Protein AF-0000000083596792 (afdb_homodimer)

Sequence (310 aa):
MKILLKRMSEREFTKYFENKVERYAEVLSQNVHEEVDEQPKSKAYRLLHNLLPKGVETPDHHLFHILNDDQMIGYVWIKVEKEKKSAFLYEIYLFERFRGMGFGTKVMTTVEEWIHQQGIAYFKLHVFGSNTGARKLYEELGFEIAGINMMKKINMKILLKRMSEREFTKYFENKVERYAEVLSQNVHEEVDEQPKSKAYRLLHNLLPKGVETPDHHLFHILNDDQMIGYVWIKVEKEKKSAFLYEIYLFERFRGMGFGTKVMTTVEEWIHQQGIAYFKLHVFGSNTGARKLYEELGFEIAGINMMKKIN

Structure (mmCIF, N/CA/C/O backbone):
data_AF-0000000083596792-model_v1
#
loop_
_entity.id
_entity.type
_entity.pdbx_description
1 polymer 'GNAT family N-acetyltransferase'
#
loop_
_atom_site.group_PDB
_atom_site.id
_atom_site.type_symbol
_atom_site.label_atom_id
_atom_site.label_alt_id
_atom_site.label_comp_id
_atom_site.label_asym_id
_atom_site.label_entity_id
_atom_site.label_seq_id
_atom_site.pdbx_PDB_ins_code
_atom_site.Cartn_x
_atom_site.Cartn_y
_atom_site.Cartn_z
_atom_site.occupancy
_atom_site.B_iso_or_equiv
_atom_site.auth_seq_id
_atom_site.auth_comp_id
_atom_site.auth_asym_id
_atom_site.auth_atom_id
_atom_site.pdbx_PDB_model_num
ATOM 1 N N . MET A 1 1 ? -5.781 24.375 25.844 1 63.56 1 MET A N 1
ATOM 2 C CA . MET A 1 1 ? -4.824 24.016 24.812 1 63.56 1 MET A CA 1
ATOM 3 C C . MET A 1 1 ? -5.539 23.672 23.5 1 63.56 1 MET A C 1
ATOM 5 O O . MET A 1 1 ? -6.352 22.734 23.469 1 63.56 1 MET A O 1
ATOM 9 N N . LYS A 1 2 ? -5.539 24.719 22.562 1 86.81 2 LYS A N 1
ATOM 10 C CA . LYS A 1 2 ? -6.438 24.516 21.438 1 86.81 2 LYS A CA 1
ATOM 11 C C . LYS A 1 2 ? -5.66 24.266 20.156 1 86.81 2 LYS A C 1
ATOM 13 O O . LYS A 1 2 ? -4.785 25.062 19.781 1 86.81 2 LYS A O 1
ATOM 18 N N . ILE A 1 3 ? -5.711 23.172 19.547 1 95.25 3 ILE A N 1
ATOM 19 C CA . ILE A 1 3 ? -5.086 22.844 18.281 1 95.25 3 ILE A CA 1
ATOM 20 C C . ILE A 1 3 ? -5.922 23.391 17.125 1 95.25 3 ILE A C 1
ATOM 22 O O . ILE A 1 3 ? -7.145 23.219 17.109 1 95.25 3 ILE A O 1
ATOM 26 N N . LEU A 1 4 ? -5.336 24.125 16.312 1 96.44 4 LEU A N 1
ATOM 27 C CA . LEU A 1 4 ? -5.98 24.656 15.109 1 96.44 4 LEU A CA 1
ATOM 28 C C . LEU A 1 4 ? -5.215 24.25 13.859 1 96.44 4 LEU A C 1
ATOM 30 O O . LEU A 1 4 ? -3.982 24.234 13.852 1 96.44 4 LEU A O 1
ATOM 34 N N . LEU A 1 5 ? -5.902 23.938 12.789 1 97.56 5 LEU A N 1
ATOM 35 C CA . LEU A 1 5 ? -5.32 23.672 11.477 1 97.56 5 LEU A CA 1
ATOM 36 C C . LEU A 1 5 ? -5.449 24.891 10.57 1 97.56 5 LEU A C 1
ATOM 38 O O . LEU A 1 5 ? -6.562 25.328 10.258 1 97.56 5 LEU A O 1
ATOM 42 N N . LYS A 1 6 ? -4.371 25.422 10.188 1 97.69 6 LYS A N 1
ATOM 43 C CA . LYS A 1 6 ? -4.371 26.578 9.305 1 97.69 6 LYS A CA 1
ATOM 44 C C . LYS A 1 6 ? -3.846 26.219 7.922 1 97.69 6 LYS A C 1
ATOM 46 O O . LYS A 1 6 ? -2.707 25.766 7.781 1 97.69 6 LYS A O 1
ATOM 51 N N . ARG A 1 7 ? -4.516 26.5 6.895 1 97.81 7 ARG A N 1
ATOM 52 C CA . ARG A 1 7 ? -4.086 26.203 5.531 1 97.81 7 ARG A CA 1
ATOM 53 C C . ARG A 1 7 ? -2.816 26.969 5.176 1 97.81 7 ARG A C 1
ATOM 55 O O . ARG A 1 7 ? -2.668 28.141 5.539 1 97.81 7 ARG A O 1
ATOM 62 N N . MET A 1 8 ? -2.014 26.312 4.465 1 98.12 8 MET A N 1
ATOM 63 C CA . MET A 1 8 ? -0.77 26.953 4.043 1 98.12 8 MET A CA 1
ATOM 64 C C . MET A 1 8 ? -1.017 27.922 2.896 1 98.12 8 MET A C 1
ATOM 66 O O . MET A 1 8 ? -1.808 27.641 1.995 1 98.12 8 MET A O 1
ATOM 70 N N . SER A 1 9 ? -0.332 29.031 2.957 1 97.5 9 SER A N 1
ATOM 71 C CA . SER A 1 9 ? -0.224 29.875 1.773 1 97.5 9 SER A CA 1
ATOM 72 C C . SER A 1 9 ? 0.771 29.297 0.771 1 97.5 9 SER A C 1
ATOM 74 O O . SER A 1 9 ? 1.484 28.344 1.078 1 97.5 9 SER A O 1
ATOM 76 N N . GLU A 1 10 ? 0.806 29.844 -0.439 1 97.56 10 GLU A N 1
ATOM 77 C CA . GLU A 1 10 ? 1.758 29.391 -1.453 1 97.56 10 GLU A CA 1
ATOM 78 C C . GLU A 1 10 ? 3.195 29.562 -0.968 1 97.56 10 GLU A C 1
ATOM 80 O O . GLU A 1 10 ? 4.031 28.672 -1.185 1 97.56 10 GLU A O 1
ATOM 85 N N . ARG A 1 11 ? 3.432 30.656 -0.373 1 97.56 11 ARG A N 1
ATOM 86 C CA . ARG A 1 11 ? 4.77 30.922 0.142 1 97.56 11 ARG A CA 1
ATOM 87 C C . ARG A 1 11 ? 5.133 29.922 1.248 1 97.56 11 ARG A C 1
ATOM 89 O O . ARG A 1 11 ? 6.246 29.406 1.275 1 97.56 11 ARG A O 1
ATOM 96 N N . GLU A 1 12 ? 4.242 29.734 2.154 1 97.81 12 GLU A N 1
ATOM 97 C CA . GLU A 1 12 ? 4.461 28.781 3.24 1 97.81 12 GLU A CA 1
ATOM 98 C C . GLU A 1 12 ? 4.648 27.359 2.701 1 97.81 12 GLU A C 1
ATOM 100 O O . GLU A 1 12 ? 5.48 26.609 3.207 1 97.81 12 GLU A O 1
ATOM 105 N N . PHE A 1 13 ? 3.922 27.078 1.641 1 98.5 13 PHE A N 1
ATOM 106 C CA . PHE A 1 13 ? 4 25.75 1.02 1 98.5 13 PHE A CA 1
ATOM 107 C C . PHE A 1 13 ? 5.383 25.531 0.413 1 98.5 13 PHE A C 1
ATOM 109 O O . PHE A 1 13 ? 5.941 24.438 0.529 1 98.5 13 PHE A O 1
ATOM 116 N N . THR A 1 14 ? 5.859 26.484 -0.25 1 97.75 14 THR A N 1
ATOM 117 C CA . THR A 1 14 ? 7.16 26.344 -0.891 1 97.75 14 THR A CA 1
ATOM 118 C C . THR A 1 14 ? 8.219 25.938 0.127 1 97.75 14 THR A C 1
ATOM 120 O O . THR A 1 14 ? 9.008 25.031 -0.125 1 97.75 14 THR A O 1
ATOM 123 N N . LYS A 1 15 ? 8.195 26.594 1.271 1 97.44 15 LYS A N 1
ATOM 124 C CA . LYS A 1 15 ? 9.133 26.25 2.34 1 97.44 15 LYS A CA 1
ATOM 125 C C . LYS A 1 15 ? 8.867 24.859 2.879 1 97.44 15 LYS A C 1
ATOM 127 O O . LYS A 1 15 ? 9.805 24.078 3.086 1 97.44 15 LYS A O 1
ATOM 132 N N . TYR A 1 16 ? 7.668 24.578 3.094 1 98.25 16 TYR A N 1
ATOM 133 C CA . TYR A 1 16 ? 7.266 23.266 3.559 1 98.25 16 TYR A CA 1
ATOM 134 C C . TYR A 1 16 ? 7.723 22.188 2.588 1 98.25 16 TYR A C 1
ATOM 136 O O . TYR A 1 16 ? 8.289 21.172 3 1 98.25 16 TYR A O 1
ATOM 144 N N . PHE A 1 17 ? 7.484 22.359 1.293 1 98.5 17 PHE A N 1
ATOM 145 C CA . PHE A 1 17 ? 7.746 21.359 0.262 1 98.5 17 PHE A CA 1
ATOM 146 C C . PHE A 1 17 ? 9.234 21.031 0.193 1 98.5 17 PHE A C 1
ATOM 148 O O . PHE A 1 17 ? 9.609 19.859 0.098 1 98.5 17 PHE A O 1
ATOM 155 N N . GLU A 1 18 ? 10.016 22.031 0.298 1 97.25 18 GLU A N 1
ATOM 156 C CA . GLU A 1 18 ? 11.461 21.812 0.28 1 97.25 18 GLU A CA 1
ATOM 157 C C . GLU A 1 18 ? 11.906 20.953 1.462 1 97.25 18 GLU A C 1
ATOM 159 O O . GLU A 1 18 ? 12.711 20.047 1.302 1 97.25 18 GLU A O 1
ATOM 164 N N . ASN A 1 19 ? 11.398 21.297 2.602 1 97.62 19 ASN A N 1
ATOM 165 C CA . ASN A 1 19 ? 11.703 20.516 3.797 1 97.62 19 ASN A CA 1
ATOM 166 C C . ASN A 1 19 ? 11.172 19.094 3.688 1 97.62 19 ASN A C 1
ATOM 168 O O . ASN A 1 19 ? 11.836 18.141 4.109 1 97.62 19 ASN A O 1
ATOM 172 N N . LYS A 1 20 ? 10 18.953 3.131 1 98.31 20 LYS A N 1
ATOM 173 C CA . LYS A 1 20 ? 9.352 17.656 2.955 1 98.31 20 LYS A CA 1
ATOM 174 C C . LYS A 1 20 ? 10.164 16.75 2.041 1 98.31 20 LYS A C 1
ATOM 176 O O . LYS A 1 20 ? 10.312 15.555 2.307 1 98.31 20 LYS A O 1
ATOM 181 N N . VAL A 1 21 ? 10.648 17.328 0.972 1 98.25 21 VAL A N 1
ATOM 182 C CA . VAL A 1 21 ? 11.477 16.578 0.034 1 98.25 21 VAL A CA 1
ATOM 183 C C . VAL A 1 21 ? 12.672 15.984 0.767 1 98.25 21 VAL A C 1
ATOM 185 O O . VAL A 1 21 ? 12.992 14.805 0.592 1 98.25 21 VAL A O 1
ATOM 188 N N . GLU A 1 22 ? 13.312 16.766 1.597 1 97.69 22 GLU A N 1
ATOM 189 C CA . GLU A 1 22 ? 14.477 16.312 2.348 1 97.69 22 GLU A CA 1
ATOM 190 C C . GLU A 1 22 ? 14.094 15.195 3.32 1 97.69 22 GLU A C 1
ATOM 192 O O . GLU A 1 22 ? 14.773 14.172 3.396 1 97.69 22 GLU A O 1
ATOM 197 N N . ARG A 1 23 ? 13.086 15.406 4.055 1 96.5 23 ARG A N 1
ATOM 198 C CA . ARG A 1 23 ? 12.648 14.406 5.023 1 96.5 23 ARG A CA 1
ATOM 199 C C . ARG A 1 23 ? 12.227 13.117 4.328 1 96.5 23 ARG A C 1
ATOM 201 O O . ARG A 1 23 ? 12.547 12.023 4.793 1 96.5 23 ARG A O 1
ATOM 208 N N . TYR A 1 24 ? 11.539 13.266 3.178 1 96.81 24 TYR A N 1
ATOM 209 C CA . TYR A 1 24 ? 11.07 12.086 2.453 1 96.81 24 TYR A CA 1
ATOM 210 C C . TYR A 1 24 ? 12.234 11.344 1.816 1 96.81 24 TYR A C 1
ATOM 212 O O . TYR A 1 24 ? 12.227 10.109 1.745 1 96.81 24 TYR A O 1
ATOM 220 N N . ALA A 1 25 ? 13.172 12.039 1.365 1 96.81 25 ALA A N 1
ATOM 221 C CA . ALA A 1 25 ? 14.375 11.406 0.831 1 96.81 25 ALA A CA 1
ATOM 222 C C . ALA A 1 25 ? 15.023 10.5 1.869 1 96.81 25 ALA A C 1
ATOM 224 O O . ALA A 1 25 ? 15.477 9.398 1.544 1 96.81 25 ALA A O 1
ATOM 225 N N . GLU A 1 26 ? 15.086 10.977 3.086 1 94.69 26 GLU A N 1
ATOM 226 C CA . GLU A 1 26 ? 15.633 10.164 4.172 1 94.69 26 GLU A CA 1
ATOM 227 C C . GLU A 1 26 ? 14.812 8.898 4.387 1 94.69 26 GLU A C 1
ATOM 229 O O . GLU A 1 26 ? 15.367 7.812 4.559 1 94.69 26 GLU A O 1
ATOM 234 N N . VAL A 1 27 ? 13.555 9.039 4.352 1 93.12 27 VAL A N 1
ATOM 235 C CA . VAL A 1 27 ? 12.648 7.91 4.527 1 93.12 27 VAL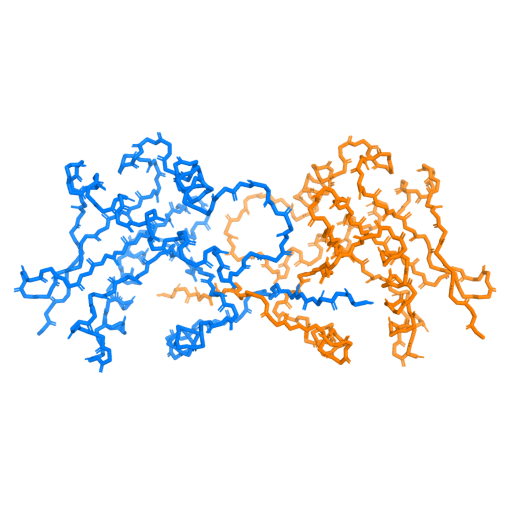 A CA 1
ATOM 236 C C . VAL A 1 27 ? 12.852 6.902 3.398 1 93.12 27 VAL A C 1
ATOM 238 O O . VAL A 1 27 ? 12.945 5.695 3.645 1 93.12 27 VAL A O 1
ATOM 241 N N . LEU A 1 28 ? 12.891 7.41 2.172 1 92.31 28 LEU A N 1
ATOM 242 C CA . LEU A 1 28 ? 13.094 6.555 1.01 1 92.31 28 LEU A CA 1
ATOM 243 C C . LEU A 1 28 ? 14.398 5.781 1.126 1 92.31 28 LEU A C 1
ATOM 245 O O . LEU A 1 28 ? 14.453 4.59 0.811 1 92.31 28 LEU A O 1
ATOM 249 N N . SER A 1 29 ? 15.406 6.43 1.567 1 92.19 29 SER A N 1
ATOM 250 C CA . SER A 1 29 ? 16.719 5.805 1.696 1 92.19 29 SER A CA 1
ATOM 251 C C . SER A 1 29 ? 16.672 4.625 2.662 1 92.19 29 SER A C 1
ATOM 253 O O . SER A 1 29 ? 17.422 3.654 2.5 1 92.19 29 SER A O 1
ATOM 255 N N . GLN A 1 30 ? 15.758 4.711 3.559 1 90.56 30 GLN A N 1
ATOM 256 C CA . GLN A 1 30 ? 15.695 3.695 4.605 1 90.56 30 GLN A CA 1
ATOM 257 C C . GLN A 1 30 ? 14.688 2.604 4.246 1 90.56 30 GLN A C 1
ATOM 259 O O . GLN A 1 30 ? 14.734 1.505 4.805 1 90.56 30 GLN A O 1
ATOM 264 N N . ASN A 1 31 ? 13.82 2.867 3.266 1 89.31 31 ASN A N 1
ATOM 265 C CA . ASN A 1 31 ? 12.672 1.979 3.137 1 89.31 31 ASN A CA 1
ATOM 266 C C . ASN A 1 31 ? 12.5 1.487 1.702 1 89.31 31 ASN A C 1
ATOM 268 O O . ASN A 1 31 ? 11.594 0.699 1.416 1 89.31 31 ASN A O 1
ATOM 272 N N . VAL A 1 32 ? 13.281 1.978 0.851 1 83.69 32 VAL A N 1
ATOM 273 C CA . VAL A 1 32 ? 13.211 1.496 -0.525 1 83.69 32 VAL A CA 1
ATOM 274 C C . VAL A 1 32 ? 14.008 0.202 -0.662 1 83.69 32 VAL A C 1
ATOM 276 O O . VAL A 1 32 ? 15.203 0.164 -0.345 1 83.69 32 VAL A O 1
ATOM 279 N N . HIS A 1 33 ? 13.352 -0.856 -1.017 1 86.44 33 HIS A N 1
ATOM 280 C CA . HIS A 1 33 ? 13.977 -2.166 -1.165 1 86.44 33 HIS A CA 1
ATOM 281 C C . HIS A 1 33 ? 14.047 -2.578 -2.631 1 86.44 33 HIS A C 1
ATOM 283 O O . HIS A 1 33 ? 13.539 -3.635 -3.01 1 86.44 33 HIS A O 1
ATOM 289 N N . GLU A 1 34 ? 14.602 -1.826 -3.438 1 88.25 34 GLU A N 1
ATOM 290 C CA . GLU A 1 34 ? 14.891 -2.033 -4.852 1 88.25 34 GLU A CA 1
ATOM 291 C C . GLU A 1 34 ? 16.219 -1.384 -5.246 1 88.25 34 GLU A C 1
ATOM 293 O O . GLU A 1 34 ? 16.719 -0.501 -4.543 1 88.25 34 GLU A O 1
ATOM 298 N N . GLU A 1 35 ? 16.812 -1.902 -6.184 1 85.69 35 GLU A N 1
ATOM 299 C CA . GLU A 1 35 ? 17.969 -1.229 -6.746 1 85.69 35 GLU A CA 1
ATOM 300 C C . GLU A 1 35 ? 17.562 -0.149 -7.742 1 85.69 35 GLU A C 1
ATOM 302 O O . GLU A 1 35 ? 16.906 -0.439 -8.742 1 85.69 35 GLU A O 1
ATOM 307 N N . VAL A 1 36 ? 17.812 1.028 -7.34 1 79.69 36 VAL A N 1
ATOM 308 C CA . VAL A 1 36 ? 17.469 2.135 -8.227 1 79.69 36 VAL A CA 1
ATOM 309 C C . VAL A 1 36 ? 18.688 3.023 -8.445 1 79.69 36 VAL A C 1
ATOM 311 O O . VAL A 1 36 ? 19.516 3.188 -7.547 1 79.69 36 VAL A O 1
ATOM 314 N N . ASP A 1 37 ? 18.781 3.473 -9.648 1 84.94 37 ASP A N 1
ATOM 315 C CA . ASP A 1 37 ? 19.891 4.352 -10.016 1 84.94 37 ASP A CA 1
ATOM 316 C C . ASP A 1 37 ? 19.578 5.805 -9.672 1 84.94 37 ASP A C 1
ATOM 318 O O . ASP A 1 37 ? 20.453 6.672 -9.75 1 84.94 37 ASP A O 1
ATOM 322 N N . GLU A 1 38 ? 18.562 6.082 -9.164 1 89.56 38 GLU A N 1
ATOM 323 C CA . GLU A 1 38 ? 18.125 7.445 -8.859 1 89.56 38 GLU A CA 1
ATOM 324 C C . GLU A 1 38 ? 18.484 7.832 -7.426 1 89.56 38 GLU A C 1
ATOM 326 O O . GLU A 1 38 ? 18.25 7.062 -6.496 1 89.56 38 GLU A O 1
ATOM 331 N N . GLN A 1 39 ? 18.969 9.07 -7.305 1 93.06 39 GLN A N 1
ATOM 332 C CA . GLN A 1 39 ? 19.266 9.57 -5.965 1 93.06 39 GLN A CA 1
ATOM 333 C C . GLN A 1 39 ? 17.984 9.742 -5.148 1 93.06 39 GLN A C 1
ATOM 335 O O . GLN A 1 39 ? 16.953 10.18 -5.676 1 93.06 39 GLN A O 1
ATOM 340 N N . PRO A 1 40 ? 18.078 9.531 -3.912 1 93.31 40 PRO A N 1
ATOM 341 C CA . PRO A 1 40 ? 16.891 9.602 -3.062 1 93.31 40 PRO A CA 1
ATOM 342 C C . PRO A 1 40 ? 16.203 10.969 -3.117 1 93.31 40 PRO A C 1
ATOM 344 O O . PRO A 1 40 ? 14.977 11.047 -3.16 1 93.31 40 PRO A O 1
ATOM 347 N N . LYS A 1 41 ? 17 12.008 -3.078 1 96.19 41 LYS A N 1
ATOM 348 C CA . LYS A 1 41 ? 16.406 13.344 -3.094 1 96.19 41 LYS A CA 1
ATOM 349 C C . LYS A 1 41 ? 15.664 13.602 -4.398 1 96.19 41 LYS A C 1
ATOM 351 O O . LYS A 1 41 ? 14.578 14.188 -4.391 1 96.19 41 LYS A O 1
ATOM 356 N N . SER A 1 42 ? 16.219 13.227 -5.52 1 96.69 42 SER A N 1
ATOM 357 C CA . SER A 1 42 ? 15.562 13.367 -6.816 1 96.69 42 SER A CA 1
ATOM 358 C C . SER A 1 42 ? 14.273 12.555 -6.879 1 96.69 42 SER A C 1
ATOM 360 O O . SER A 1 42 ? 13.258 13.039 -7.371 1 96.69 42 SER A O 1
ATOM 362 N N . LYS A 1 43 ? 14.352 11.383 -6.402 1 95.31 43 LYS A N 1
ATOM 363 C CA . LYS A 1 43 ? 13.172 10.523 -6.352 1 95.31 43 LYS A CA 1
ATOM 364 C C . LYS A 1 43 ? 12.078 11.141 -5.484 1 95.31 43 LYS A C 1
ATOM 366 O O . LYS A 1 43 ? 10.914 11.18 -5.883 1 95.31 43 LYS A O 1
ATOM 371 N N . ALA A 1 44 ? 12.461 11.586 -4.328 1 97 44 ALA A N 1
ATOM 372 C CA . 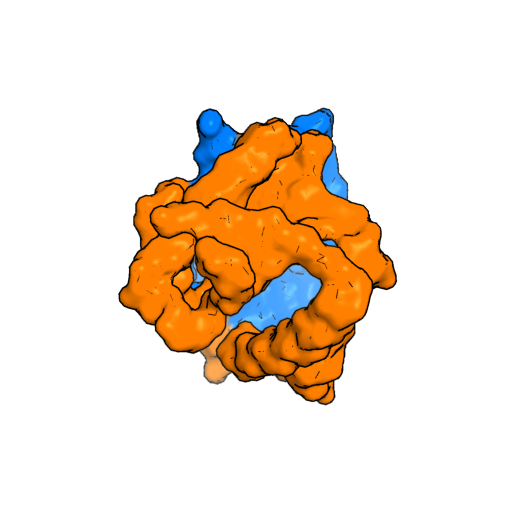ALA A 1 44 ? 11.516 12.227 -3.414 1 97 44 ALA A CA 1
ATOM 373 C C . ALA A 1 44 ? 10.82 13.406 -4.082 1 97 44 ALA A C 1
ATOM 375 O O . ALA A 1 44 ? 9.594 13.523 -4.031 1 97 44 ALA A O 1
ATOM 376 N N . TYR A 1 45 ? 11.594 14.242 -4.707 1 97.69 45 TYR A N 1
ATOM 377 C CA . TYR A 1 45 ? 11.055 15.414 -5.387 1 97.69 45 TYR A CA 1
ATOM 378 C C . TYR A 1 45 ? 10.039 15.008 -6.445 1 97.69 45 TYR A C 1
ATOM 380 O O . TYR A 1 45 ? 8.93 15.539 -6.492 1 97.69 45 TYR A O 1
ATOM 388 N N . ARG A 1 46 ? 10.477 14.062 -7.25 1 97.06 46 ARG A N 1
ATOM 389 C CA . ARG A 1 46 ? 9.617 13.609 -8.344 1 97.06 46 ARG A CA 1
ATOM 390 C C . ARG A 1 46 ? 8.305 13.047 -7.805 1 97.06 46 ARG A C 1
ATOM 392 O O . ARG A 1 46 ? 7.227 13.391 -8.297 1 97.06 46 ARG A O 1
ATOM 399 N N . LEU A 1 47 ? 8.383 12.188 -6.859 1 96.94 47 LEU A N 1
ATOM 400 C CA . LEU A 1 47 ? 7.199 11.547 -6.293 1 96.94 47 LEU A CA 1
ATOM 401 C C . LEU A 1 47 ? 6.266 12.578 -5.672 1 96.94 47 LEU A C 1
ATOM 403 O O . LEU A 1 47 ? 5.059 12.562 -5.91 1 96.94 47 LEU A O 1
ATOM 407 N N . LEU A 1 48 ? 6.844 13.492 -4.883 1 98.31 48 LEU A N 1
ATOM 408 C CA . LEU A 1 48 ? 6.043 14.508 -4.207 1 98.31 48 LEU A CA 1
ATOM 409 C C . LEU A 1 48 ? 5.422 15.469 -5.215 1 98.31 48 LEU A C 1
ATOM 411 O O . LEU A 1 48 ? 4.262 15.859 -5.07 1 98.31 48 LEU A O 1
ATOM 415 N N . HIS A 1 49 ? 6.18 15.836 -6.16 1 97.75 49 HIS A N 1
ATOM 416 C CA . HIS A 1 49 ? 5.672 16.719 -7.199 1 97.75 49 HIS A CA 1
ATOM 417 C C . HIS A 1 49 ? 4.531 16.078 -7.973 1 97.75 49 HIS A C 1
ATOM 419 O O . HIS A 1 49 ? 3.576 16.75 -8.367 1 97.75 49 HIS A O 1
ATOM 425 N N . ASN A 1 50 ? 4.625 14.766 -8.234 1 98.06 50 ASN A N 1
ATOM 426 C CA . ASN A 1 50 ? 3.561 14.039 -8.922 1 98.06 50 ASN A CA 1
ATOM 427 C C . ASN A 1 50 ? 2.283 14 -8.086 1 98.06 50 ASN A C 1
ATOM 429 O O . ASN A 1 50 ? 1.179 14.031 -8.625 1 98.06 50 ASN A O 1
ATOM 433 N N . LEU A 1 51 ? 2.447 13.922 -6.812 1 98.19 51 LEU A N 1
ATOM 434 C CA . LEU A 1 51 ? 1.302 13.914 -5.91 1 98.19 51 LEU A CA 1
ATOM 435 C C . LEU A 1 51 ? 0.656 15.297 -5.84 1 98.19 51 LEU A C 1
ATOM 437 O O . LEU A 1 51 ? -0.556 15.406 -5.645 1 98.19 51 LEU A O 1
ATOM 441 N N . LEU A 1 52 ? 1.496 16.312 -5.992 1 98.62 52 LEU A N 1
ATOM 442 C CA . LEU A 1 52 ? 1.04 17.688 -5.863 1 98.62 52 LEU A CA 1
ATOM 443 C C . LEU A 1 52 ? 1.361 18.484 -7.125 1 98.62 52 LEU A C 1
ATOM 445 O O . LEU A 1 52 ? 2.059 19.5 -7.062 1 98.62 52 LEU A O 1
ATOM 449 N N . PRO A 1 53 ? 0.753 18.141 -8.234 1 97.94 53 PRO A N 1
ATOM 450 C CA . PRO A 1 53 ? 1.119 18.75 -9.516 1 97.94 53 PRO A CA 1
ATOM 451 C C . PRO A 1 53 ? 0.78 20.234 -9.578 1 97.94 53 PRO A C 1
ATOM 453 O O . PRO A 1 53 ? 1.357 20.969 -10.383 1 97.94 53 PRO A O 1
ATOM 456 N N . LYS A 1 54 ? -0.148 20.734 -8.797 1 98 54 LYS A N 1
ATOM 457 C CA . LYS A 1 54 ? -0.492 22.156 -8.758 1 98 54 LYS A CA 1
ATOM 458 C C . LYS A 1 54 ? -0.111 22.766 -7.418 1 98 54 LYS A C 1
ATOM 460 O O . LYS A 1 54 ? -0.768 23.703 -6.953 1 98 54 LYS A O 1
ATOM 465 N N . GLY A 1 55 ? 0.889 22.062 -6.754 1 97.56 55 GLY A N 1
ATOM 466 C CA . GLY A 1 55 ? 1.331 22.578 -5.469 1 97.56 55 GLY A CA 1
ATOM 467 C C . GLY A 1 55 ? 0.231 22.609 -4.426 1 97.56 55 GLY A C 1
ATOM 468 O O . GLY A 1 55 ? -0.521 21.641 -4.285 1 97.56 55 GLY A O 1
ATOM 469 N N . VAL A 1 56 ? 0.165 23.656 -3.672 1 97.69 56 VAL A N 1
ATOM 470 C CA . VAL A 1 56 ? -0.77 23.797 -2.561 1 97.69 56 VAL A CA 1
ATOM 471 C C . VAL A 1 56 ? -2.201 23.844 -3.09 1 97.69 56 VAL A C 1
ATOM 473 O O . VAL A 1 56 ? -3.154 23.609 -2.344 1 97.69 56 VAL A O 1
ATOM 476 N N . GLU A 1 57 ? -2.402 24.078 -4.383 1 97.31 57 GLU A N 1
ATOM 477 C CA . GLU A 1 57 ? -3.725 24.188 -4.996 1 97.31 57 GLU A CA 1
ATOM 478 C C . GLU A 1 57 ? -4.164 22.859 -5.598 1 97.31 57 GLU A C 1
ATOM 480 O O . GLU A 1 57 ? -5.195 22.781 -6.27 1 97.31 57 GLU A O 1
ATOM 485 N N . THR A 1 58 ? -3.316 21.844 -5.457 1 98.38 58 THR A N 1
ATOM 486 C CA . THR A 1 58 ? -3.703 20.531 -5.988 1 98.38 58 THR A CA 1
ATOM 487 C C . THR A 1 58 ? -5.059 20.109 -5.434 1 98.38 58 THR A C 1
ATOM 489 O O . THR A 1 58 ? -5.246 20.047 -4.219 1 98.38 58 THR A O 1
ATOM 492 N N . PRO A 1 59 ? -5.969 19.828 -6.27 1 97.69 59 PRO A N 1
ATOM 493 C CA . PRO A 1 59 ? -7.305 19.453 -5.801 1 97.69 59 PRO A CA 1
ATOM 494 C C . PRO A 1 59 ? -7.285 18.297 -4.797 1 97.69 59 PRO A C 1
ATOM 496 O O . PRO A 1 59 ? -6.461 17.391 -4.914 1 97.69 59 PRO A O 1
ATOM 499 N N . ASP A 1 60 ? -8.086 18.344 -3.715 1 98.06 60 ASP A N 1
ATOM 500 C CA . ASP A 1 60 ? -8.367 17.312 -2.723 1 98.06 60 ASP A CA 1
ATOM 501 C C . ASP A 1 60 ? -7.246 17.234 -1.684 1 98.06 60 ASP A C 1
ATOM 503 O O . ASP A 1 60 ? -7.391 16.562 -0.66 1 98.06 60 ASP A O 1
ATOM 507 N N . HIS A 1 61 ? -6.152 17.875 -2.016 1 98.75 61 HIS A N 1
ATOM 508 C CA . HIS A 1 61 ? -5.051 17.875 -1.06 1 98.75 61 HIS A CA 1
ATOM 509 C C . HIS A 1 61 ? -5.09 19.109 -0.177 1 98.75 61 HIS A C 1
ATOM 511 O O . HIS A 1 61 ? -5.324 20.219 -0.667 1 98.75 61 HIS A O 1
ATOM 517 N N . HIS A 1 62 ? -4.941 18.922 1.092 1 98.56 62 HIS A N 1
ATOM 518 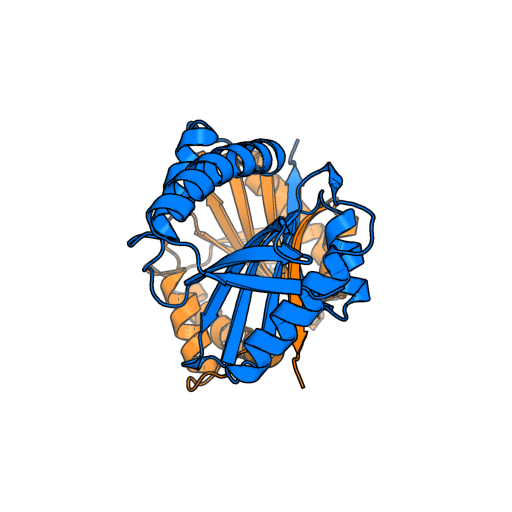C CA . HIS A 1 62 ? -4.98 19.984 2.092 1 98.56 62 HIS A CA 1
ATOM 519 C C . HIS A 1 62 ? -3.729 19.969 2.965 1 98.56 62 HIS A C 1
ATOM 521 O O . HIS A 1 62 ? -3.441 18.969 3.621 1 98.56 62 HIS A O 1
ATOM 527 N N . LEU A 1 63 ? -3.025 21 2.932 1 98.81 63 LEU A N 1
ATOM 528 C CA . LEU A 1 63 ? -1.796 21.141 3.703 1 98.81 63 LEU A CA 1
ATOM 529 C C . LEU A 1 63 ? -1.948 22.234 4.758 1 98.81 63 LEU A C 1
ATOM 531 O O . LEU A 1 63 ? -2.295 23.375 4.438 1 98.81 63 LEU A O 1
ATOM 535 N N . PHE A 1 64 ? -1.67 21.859 6 1 98.69 64 PHE A N 1
ATOM 536 C CA . PHE A 1 64 ? -1.952 22.734 7.125 1 98.69 64 PHE A CA 1
ATOM 537 C C . PHE A 1 64 ? -0.706 22.938 7.977 1 98.69 64 PHE A C 1
ATOM 539 O O . PHE A 1 64 ? 0.094 22.016 8.148 1 98.69 64 PHE A O 1
ATOM 546 N N . HIS A 1 65 ? -0.608 24.156 8.508 1 98.5 65 HIS A N 1
ATOM 547 C CA . HIS A 1 65 ? 0.145 24.344 9.742 1 9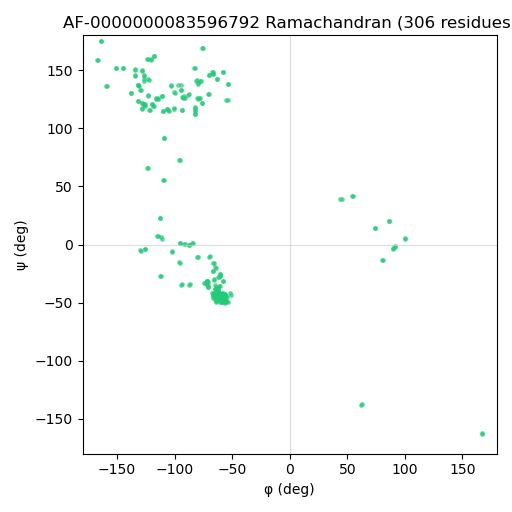8.5 65 HIS A CA 1
ATOM 548 C C . HIS A 1 65 ? -0.671 23.938 10.961 1 98.5 65 HIS A C 1
ATOM 550 O O . HIS A 1 65 ? -1.876 24.188 11.023 1 98.5 65 HIS A O 1
ATOM 556 N N . ILE A 1 66 ? -0.006 23.281 11.836 1 98.31 66 ILE A N 1
ATOM 557 C CA . ILE A 1 66 ? -0.615 23.016 13.133 1 98.31 66 ILE A CA 1
ATOM 558 C C . ILE A 1 66 ? -0.264 24.125 14.117 1 98.31 66 ILE A C 1
ATOM 560 O O . ILE A 1 66 ? 0.914 24.406 14.359 1 98.31 66 ILE A O 1
ATOM 564 N N . LEU A 1 67 ? -1.282 24.703 14.703 1 97.94 67 LEU A N 1
ATOM 565 C CA . LEU A 1 67 ? -1.057 25.766 15.672 1 97.94 67 LEU A CA 1
ATOM 566 C C . LEU A 1 67 ? -1.541 25.344 17.062 1 97.94 67 LEU A C 1
ATOM 568 O O . LEU A 1 67 ? -2.645 24.812 17.203 1 97.94 67 LEU A O 1
ATOM 572 N N . ASN A 1 68 ? -0.69 25.438 17.969 1 96.25 68 ASN A N 1
ATOM 573 C CA . ASN A 1 68 ? -1.059 25.391 19.375 1 96.25 68 ASN A CA 1
ATOM 574 C C . ASN A 1 68 ? -0.991 26.781 20.016 1 96.25 68 ASN A C 1
ATOM 576 O O . ASN A 1 68 ? 0.098 27.312 20.25 1 96.25 68 ASN A O 1
ATOM 580 N N . ASP A 1 69 ? -2.094 27.297 20.453 1 91.44 69 ASP A N 1
ATOM 581 C CA . ASP A 1 69 ? -2.15 28.656 20.984 1 91.44 69 ASP A CA 1
ATOM 582 C C . ASP A 1 69 ? -1.365 29.625 20.109 1 91.44 69 ASP A C 1
ATOM 584 O O . ASP A 1 69 ? -0.507 30.359 20.609 1 91.44 69 ASP A O 1
ATOM 588 N N . ASP A 1 70 ? -1.357 29.578 18.797 1 89.25 70 ASP A N 1
ATOM 589 C CA . ASP A 1 70 ? -0.822 30.469 17.781 1 89.25 70 ASP A CA 1
ATOM 590 C C . ASP A 1 70 ? 0.625 30.109 17.438 1 89.25 70 ASP A C 1
ATOM 592 O O . ASP A 1 70 ? 1.258 30.766 16.609 1 89.25 70 ASP A O 1
ATOM 596 N N . GLN A 1 71 ? 1.085 29.172 18.156 1 95.88 71 GLN A N 1
ATOM 597 C CA . GLN A 1 71 ? 2.424 28.688 17.844 1 95.88 71 GLN A CA 1
ATOM 598 C C . GLN A 1 71 ? 2.365 27.516 16.875 1 95.88 71 GLN A C 1
ATOM 600 O O . GLN A 1 71 ? 1.62 26.547 17.094 1 95.88 71 GLN A O 1
ATOM 605 N N . MET A 1 72 ? 3.152 27.719 15.812 1 97.25 72 MET A N 1
ATOM 606 C CA . MET A 1 72 ? 3.234 26.625 14.867 1 97.25 72 MET A CA 1
ATOM 607 C C . MET A 1 72 ? 4.023 25.453 15.453 1 97.25 72 MET A C 1
ATOM 609 O O . MET A 1 72 ? 5.148 25.641 15.93 1 97.25 72 MET A O 1
ATOM 613 N N . ILE A 1 73 ? 3.465 24.25 15.391 1 97.94 73 ILE A N 1
ATOM 614 C CA . ILE A 1 73 ? 4.152 23.156 16.062 1 97.94 73 ILE A CA 1
ATOM 615 C C . ILE A 1 73 ? 4.375 22.016 15.07 1 97.94 73 ILE A C 1
ATOM 617 O O . ILE A 1 73 ? 4.984 20.984 15.414 1 97.94 73 ILE A O 1
ATOM 621 N N . GLY A 1 74 ? 3.863 22.156 13.812 1 98.12 74 GLY A N 1
ATOM 622 C CA . GLY A 1 74 ? 4.07 21.094 12.852 1 98.12 74 GLY A CA 1
ATOM 623 C C . GLY A 1 74 ? 3.197 21.219 11.617 1 98.12 74 GLY A C 1
ATOM 624 O O . GLY A 1 74 ? 2.768 22.312 11.266 1 98.12 74 GLY A O 1
ATOM 625 N N . TYR A 1 75 ? 3.047 20.156 10.891 1 98.5 75 TYR A N 1
ATOM 626 C CA . TYR A 1 75 ? 2.348 20.141 9.609 1 98.5 75 TYR A CA 1
ATOM 627 C C . TYR A 1 75 ? 1.399 18.953 9.516 1 98.5 75 TYR A C 1
ATOM 629 O O . TYR A 1 75 ? 1.626 17.922 10.156 1 98.5 75 TYR A O 1
ATOM 637 N N . VAL A 1 76 ? 0.361 19.094 8.789 1 98.44 76 VAL A N 1
ATOM 638 C CA . VAL A 1 76 ? -0.501 18 8.375 1 98.44 76 VAL A CA 1
ATOM 639 C C . VAL A 1 76 ? -0.737 18.062 6.871 1 98.44 76 VAL A C 1
ATOM 641 O O . VAL A 1 76 ? -0.961 19.141 6.316 1 98.44 76 VAL A O 1
ATOM 644 N N . TRP A 1 77 ? -0.613 16.984 6.188 1 98.75 77 TRP A N 1
ATOM 645 C CA . TRP A 1 77 ? -0.981 16.828 4.785 1 98.75 77 TRP A CA 1
ATOM 646 C C . TRP A 1 77 ? -2.004 15.703 4.609 1 98.75 77 TRP A C 1
ATOM 648 O O . TRP A 1 77 ? -1.716 14.539 4.906 1 98.75 77 TRP A O 1
ATOM 658 N N . ILE A 1 78 ? -3.227 16.078 4.145 1 98.75 78 ILE A N 1
ATOM 659 C CA . ILE A 1 78 ? -4.312 15.109 4.023 1 98.75 78 ILE A CA 1
ATOM 660 C C . ILE A 1 78 ? -4.961 15.234 2.645 1 98.75 78 ILE A C 1
ATOM 662 O O . ILE A 1 78 ? -5.133 16.344 2.129 1 98.75 78 ILE A O 1
ATOM 666 N N . LYS A 1 79 ? -5.25 14.141 2.031 1 98.75 79 LYS A N 1
ATOM 667 C CA . LYS A 1 79 ? -6.062 14.102 0.819 1 98.75 79 LYS A CA 1
ATOM 668 C C . LYS A 1 79 ? -7.5 13.703 1.137 1 98.75 79 LYS A C 1
ATOM 670 O O . LYS A 1 79 ? -7.738 12.719 1.844 1 98.75 79 LYS A O 1
ATOM 675 N N . VAL A 1 80 ? -8.453 14.43 0.644 1 98.19 80 VAL A N 1
ATOM 676 C CA . VAL A 1 80 ? -9.867 14.148 0.884 1 98.19 80 VAL A CA 1
ATOM 677 C C . VAL A 1 80 ? -10.57 13.867 -0.441 1 98.19 80 VAL A C 1
ATOM 679 O O . VAL A 1 80 ? -10.586 14.711 -1.338 1 98.19 80 VAL A O 1
ATOM 682 N N . GLU A 1 81 ? -11.086 12.742 -0.555 1 96.81 81 GLU A N 1
ATOM 683 C CA . GLU A 1 81 ? -11.898 12.359 -1.704 1 96.81 81 GLU A CA 1
ATOM 684 C C . GLU A 1 81 ? -13.375 12.227 -1.318 1 96.81 81 GLU A C 1
ATOM 686 O O . GLU A 1 81 ? -13.836 11.133 -0.991 1 96.81 81 GLU A O 1
ATOM 691 N N . LYS A 1 82 ? -14.062 13.227 -1.451 1 95.31 82 LYS A N 1
ATOM 692 C CA . LYS A 1 82 ? -15.438 13.312 -0.959 1 95.31 82 LYS A CA 1
ATOM 693 C C . LYS A 1 82 ? -16.328 12.297 -1.654 1 95.31 82 LYS A C 1
ATOM 695 O O . LYS A 1 82 ? -17.188 11.672 -1.017 1 95.31 82 LYS A O 1
ATOM 700 N N . GLU A 1 83 ? -16.156 12.133 -2.957 1 93.38 83 GLU A N 1
ATOM 701 C CA . GLU A 1 83 ? -16.984 11.219 -3.723 1 93.38 83 GLU A CA 1
ATOM 702 C C . GLU A 1 83 ? -16.844 9.781 -3.213 1 93.38 83 GLU A C 1
ATOM 704 O O . GLU A 1 83 ? -17.781 8.992 -3.312 1 93.38 83 GLU A O 1
ATOM 709 N N . LYS A 1 84 ? -15.75 9.508 -2.623 1 94.31 84 LYS A N 1
ATOM 710 C CA . LYS A 1 84 ? -15.477 8.172 -2.104 1 94.31 84 LYS A CA 1
ATOM 711 C C . LYS A 1 84 ? -15.672 8.117 -0.591 1 94.31 84 LYS A C 1
ATOM 713 O O . LYS A 1 84 ? -15.453 7.078 0.034 1 94.31 84 LYS A O 1
ATOM 718 N N . LYS A 1 85 ? -15.93 9.32 0.006 1 96.5 85 LYS A N 1
ATOM 719 C CA . LYS A 1 85 ? -16.062 9.492 1.45 1 96.5 85 LYS A CA 1
ATOM 720 C C . LYS A 1 85 ? -14.844 8.953 2.182 1 96.5 85 LYS A C 1
ATOM 722 O O . LYS A 1 85 ? -14.969 8.234 3.178 1 96.5 85 LYS A O 1
ATOM 727 N N . SER A 1 86 ? -13.758 9.219 1.66 1 97.31 86 SER A N 1
ATOM 728 C CA . SER A 1 86 ? -12.5 8.711 2.205 1 97.31 86 SER A CA 1
ATOM 729 C C . SER A 1 86 ? -11.445 9.805 2.27 1 97.31 86 SER A C 1
ATOM 731 O O . SER A 1 86 ? -11.414 10.703 1.421 1 97.31 86 SER A O 1
ATOM 733 N N . ALA A 1 87 ? -10.656 9.727 3.262 1 98.38 87 ALA A N 1
ATOM 734 C CA . ALA A 1 87 ? -9.492 10.602 3.402 1 98.38 87 ALA A CA 1
ATOM 735 C C . ALA A 1 87 ? -8.227 9.797 3.662 1 98.38 87 ALA A C 1
ATOM 737 O O . ALA A 1 87 ? -8.281 8.703 4.234 1 98.38 87 ALA A O 1
ATOM 738 N N . PHE A 1 88 ? -7.168 10.312 3.225 1 98.69 88 PHE A N 1
ATOM 739 C CA . PHE A 1 88 ? -5.867 9.672 3.404 1 98.69 88 PHE A CA 1
ATOM 740 C C . PHE A 1 88 ? -4.867 10.648 4.008 1 98.69 88 PHE A C 1
ATOM 742 O O . PHE A 1 88 ? -4.629 11.727 3.455 1 98.69 88 PHE A O 1
ATOM 749 N N . LEU A 1 89 ? -4.316 10.281 5.156 1 98.62 89 LEU A N 1
ATOM 750 C CA . LEU A 1 89 ? -3.287 11.086 5.812 1 98.62 89 LEU A CA 1
ATOM 751 C C . LEU A 1 89 ? -1.913 10.797 5.211 1 98.62 89 LEU A C 1
ATOM 753 O O . LEU A 1 89 ? -1.378 9.703 5.367 1 98.62 89 LEU A O 1
ATOM 757 N N . TYR A 1 90 ? -1.329 11.758 4.59 1 98.25 90 TYR A N 1
ATOM 758 C CA . TYR A 1 90 ? 0.007 11.602 4.023 1 98.25 90 TYR A CA 1
ATOM 759 C C . TYR A 1 90 ? 1.077 11.914 5.062 1 98.25 90 TYR A C 1
ATOM 761 O O . TYR A 1 90 ? 2.164 11.328 5.035 1 98.25 90 TYR A O 1
ATOM 769 N N . GLU A 1 91 ? 0.711 12.906 5.934 1 97.31 91 GLU A N 1
ATOM 770 C CA . GLU A 1 91 ? 1.744 13.273 6.895 1 97.31 91 GLU A CA 1
ATOM 771 C C . GLU A 1 91 ? 1.143 13.977 8.109 1 97.31 91 GLU A C 1
ATOM 773 O O . GLU A 1 91 ? 0.262 14.828 7.969 1 97.31 91 GLU A O 1
ATOM 778 N N . ILE A 1 92 ? 1.566 13.633 9.211 1 96.56 92 ILE A N 1
ATOM 779 C CA . ILE A 1 92 ? 1.583 14.445 10.422 1 96.56 92 ILE A CA 1
ATOM 780 C C . ILE A 1 92 ? 3.021 14.625 10.898 1 96.56 92 ILE A C 1
ATOM 782 O O . ILE A 1 92 ? 3.76 13.656 11.055 1 96.56 92 ILE A O 1
ATOM 786 N N . TYR A 1 93 ? 3.441 15.773 10.984 1 96.88 93 TYR A N 1
ATOM 787 C CA . TYR A 1 93 ? 4.805 16.094 11.398 1 96.88 93 TYR A CA 1
ATOM 788 C C . TYR A 1 93 ? 4.805 17.109 12.523 1 96.88 93 TYR A C 1
ATOM 790 O O . TYR A 1 93 ? 4.348 18.25 12.352 1 96.88 93 TYR A O 1
ATOM 798 N N . LEU A 1 94 ? 5.293 16.734 13.648 1 96.75 94 LEU A N 1
ATOM 799 C CA . LEU A 1 94 ? 5.52 17.625 14.773 1 96.75 94 LEU A CA 1
ATOM 800 C C . LEU A 1 94 ? 7 17.969 14.906 1 96.75 94 LEU A C 1
ATOM 802 O O . LEU A 1 94 ? 7.859 17.109 14.766 1 96.75 94 LEU A O 1
ATOM 806 N N . PHE A 1 95 ? 7.207 19.25 15.141 1 97.31 95 PHE A N 1
ATOM 807 C CA . PHE A 1 95 ? 8.594 19.625 15.414 1 97.31 95 PHE A CA 1
ATOM 808 C C . PHE A 1 95 ? 9.133 18.844 16.609 1 97.31 95 PHE A C 1
ATOM 810 O O . PHE A 1 95 ? 8.391 18.5 17.531 1 97.31 95 PHE A O 1
ATOM 817 N N . GLU A 1 96 ? 10.414 18.578 16.562 1 96 96 GLU A N 1
ATOM 818 C CA . GLU A 1 96 ? 11.07 17.703 17.531 1 96 96 GLU A CA 1
ATOM 819 C C . GLU A 1 96 ? 10.75 18.109 18.953 1 96 96 GLU A C 1
ATOM 821 O O . GLU A 1 96 ? 10.438 17.266 19.797 1 96 96 GLU A O 1
ATOM 826 N N . ARG A 1 97 ? 10.766 19.375 19.266 1 95.81 97 ARG A N 1
ATOM 827 C CA . ARG A 1 97 ? 10.609 19.859 20.625 1 95.81 97 ARG A CA 1
ATOM 828 C C . ARG A 1 97 ? 9.188 19.641 21.141 1 95.81 97 ARG A C 1
ATOM 830 O O . ARG A 1 97 ? 8.922 19.766 22.328 1 95.81 97 ARG A O 1
ATOM 837 N N . PHE A 1 98 ? 8.289 19.25 20.234 1 95.69 98 PHE A N 1
ATOM 838 C CA . PHE A 1 98 ? 6.898 19.094 20.641 1 95.69 98 PHE A CA 1
ATOM 839 C C . PHE A 1 98 ? 6.5 17.625 20.609 1 95.69 98 PHE A C 1
ATOM 841 O O . PHE A 1 98 ? 5.328 17.281 20.797 1 95.69 98 PHE A O 1
ATOM 848 N N . ARG A 1 99 ? 7.395 16.75 20.375 1 92.69 99 ARG A N 1
ATOM 849 C CA . ARG A 1 99 ? 7.121 15.312 20.312 1 92.69 99 ARG A CA 1
ATOM 850 C C . ARG A 1 99 ? 7.121 14.711 21.719 1 92.69 99 ARG A C 1
ATOM 852 O O . ARG A 1 99 ? 7.754 15.242 22.625 1 92.69 99 ARG A O 1
ATOM 859 N N . GLY A 1 100 ? 6.324 13.633 21.797 1 90.5 100 GLY A N 1
ATOM 860 C CA . GLY A 1 100 ? 6.277 12.922 23.078 1 90.5 100 GLY A CA 1
ATOM 861 C C . GLY A 1 100 ? 5.5 13.664 24.141 1 90.5 100 GLY A C 1
ATOM 862 O O . GLY A 1 100 ? 5.652 13.391 25.328 1 90.5 100 GLY A O 1
ATOM 863 N N . MET A 1 101 ? 4.75 14.648 23.781 1 93.06 101 MET A N 1
ATOM 864 C CA . MET A 1 101 ? 4.031 15.492 24.719 1 93.06 101 MET A CA 1
ATOM 865 C C . MET A 1 101 ? 2.521 15.328 24.562 1 93.06 101 MET A C 1
ATOM 867 O O . MET A 1 101 ? 1.745 16.109 25.109 1 93.06 101 MET A O 1
ATOM 871 N N . GLY A 1 102 ? 2.088 14.367 23.734 1 92.56 102 GLY A N 1
ATOM 872 C CA . GLY A 1 102 ? 0.67 14.094 23.562 1 92.56 102 GLY A CA 1
ATOM 873 C C . GLY A 1 102 ? 0.038 14.875 22.438 1 92.56 102 GLY A C 1
ATOM 874 O O . GLY A 1 102 ? -1.144 14.695 22.125 1 92.56 102 GLY A O 1
ATOM 875 N N . PHE A 1 103 ? 0.782 15.734 21.766 1 94.56 103 PHE A N 1
ATOM 876 C CA . PHE A 1 103 ? 0.251 16.578 20.703 1 94.56 103 PHE A CA 1
ATOM 877 C C . PHE A 1 103 ? -0.207 15.727 19.516 1 94.56 103 PHE A C 1
ATOM 879 O O . PHE A 1 103 ? -1.144 16.094 18.797 1 94.56 103 PHE A O 1
ATOM 886 N N . GLY A 1 104 ? 0.395 14.633 19.297 1 94.62 104 GLY A N 1
ATOM 887 C CA . GLY A 1 104 ? -0.01 13.758 18.203 1 94.62 104 GLY A CA 1
ATOM 888 C C . GLY A 1 104 ? -1.468 13.352 18.281 1 94.62 104 GLY A C 1
ATOM 889 O O . GLY A 1 104 ? -2.201 13.461 17.297 1 94.62 104 GLY A O 1
ATOM 890 N N . THR A 1 105 ? -1.794 12.898 19.438 1 95.44 105 THR A N 1
ATOM 891 C CA . THR A 1 105 ? -3.17 12.477 19.672 1 95.44 105 THR A CA 1
ATOM 892 C C . THR A 1 105 ? -4.133 13.641 19.5 1 95.44 105 THR A C 1
ATOM 894 O O . THR A 1 105 ? -5.172 13.508 18.844 1 95.44 105 THR A O 1
ATOM 897 N N . LYS A 1 106 ? -3.773 14.758 20.047 1 95.94 106 LYS A N 1
ATOM 898 C CA . LYS A 1 106 ? -4.625 15.938 19.969 1 95.94 106 LYS A CA 1
ATOM 899 C C . LYS A 1 106 ? -4.801 16.391 18.516 1 95.94 106 LYS A C 1
ATOM 901 O O . LYS A 1 106 ? -5.91 16.734 18.109 1 95.94 106 LYS A O 1
ATOM 906 N N . VAL A 1 107 ? -3.75 16.406 17.766 1 96.88 107 VAL A N 1
ATOM 907 C CA . VAL A 1 107 ? -3.791 16.828 16.375 1 96.88 107 VAL A CA 1
ATOM 908 C C . VAL A 1 107 ? -4.66 15.859 15.57 1 96.88 107 VAL A C 1
ATOM 910 O O . VAL A 1 107 ? -5.516 16.281 14.789 1 96.88 107 VAL A O 1
ATOM 913 N N . MET A 1 108 ? -4.496 14.578 15.797 1 96.75 108 MET A N 1
ATOM 914 C CA . MET A 1 108 ? -5.254 13.57 15.055 1 96.75 108 MET A CA 1
ATOM 915 C C . MET A 1 108 ? -6.742 13.672 15.359 1 96.75 108 MET A C 1
ATOM 917 O O . MET A 1 108 ? -7.578 13.477 14.477 1 96.75 108 MET A O 1
ATOM 921 N N . THR A 1 109 ? -7.055 13.945 16.578 1 95.81 109 THR A N 1
ATOM 922 C CA . THR A 1 109 ? -8.453 14.156 16.938 1 95.81 109 THR A CA 1
ATOM 923 C C . THR A 1 109 ? -9.031 15.344 16.188 1 95.81 109 THR A C 1
ATOM 925 O O . THR A 1 109 ? -10.148 15.273 15.664 1 95.81 109 THR A O 1
ATOM 928 N N . THR A 1 110 ? -8.273 16.406 16.125 1 96.94 110 THR A N 1
ATOM 929 C CA . THR A 1 110 ? -8.695 17.609 15.406 1 96.94 110 THR A CA 1
ATOM 930 C C . THR A 1 110 ? -8.859 17.312 13.914 1 96.94 110 THR A C 1
ATOM 932 O O . THR A 1 110 ? -9.836 17.75 13.297 1 96.94 110 THR A O 1
ATOM 935 N N . VAL A 1 111 ? -7.922 16.594 13.328 1 97.81 111 VAL A N 1
ATOM 936 C CA . VAL A 1 111 ? -7.977 16.203 11.922 1 97.81 111 VAL A CA 1
ATOM 937 C C . VAL A 1 111 ? -9.227 15.359 11.672 1 97.81 111 VAL A C 1
ATOM 939 O O . VAL A 1 111 ? -9.945 15.578 10.688 1 97.81 111 VAL A O 1
ATOM 942 N N . GLU A 1 112 ? -9.484 14.414 12.539 1 97.38 112 GLU A N 1
ATOM 943 C CA . GLU A 1 112 ? -10.648 13.555 12.398 1 97.38 112 GLU A CA 1
ATOM 944 C C . GLU A 1 112 ? -11.945 14.359 12.43 1 97.38 112 GLU A C 1
ATOM 946 O O . GLU A 1 112 ? -12.859 14.109 11.648 1 97.38 112 GLU A O 1
ATOM 951 N N . GLU A 1 113 ? -12.039 15.258 13.367 1 96.56 113 GLU A N 1
ATOM 952 C CA . GLU A 1 113 ? -13.203 16.141 13.422 1 96.56 113 GLU A CA 1
ATOM 953 C C . GLU A 1 113 ? -13.359 16.922 12.125 1 96.56 113 GLU A C 1
ATOM 955 O O . GLU A 1 113 ? -14.477 17.047 11.609 1 96.56 113 GLU A O 1
ATOM 960 N N . TRP A 1 114 ? -12.258 17.438 11.648 1 97.25 114 TRP A N 1
ATOM 961 C CA . TRP A 1 114 ? -12.266 18.219 10.406 1 97.25 114 TRP A CA 1
ATOM 962 C C . TRP A 1 114 ? -12.766 17.375 9.242 1 97.25 114 TRP A C 1
ATOM 964 O O . TRP A 1 114 ? -13.609 17.828 8.461 1 97.25 114 TRP A O 1
ATOM 974 N N . ILE A 1 115 ? -12.297 16.156 9.102 1 97.19 115 ILE A N 1
ATOM 975 C CA . ILE A 1 115 ? -12.695 15.328 7.961 1 97.19 115 ILE A CA 1
ATOM 976 C C . ILE A 1 115 ? -14.133 14.844 8.156 1 97.19 115 ILE A C 1
ATOM 978 O O . ILE A 1 115 ? -14.867 14.656 7.18 1 97.19 115 ILE A O 1
ATOM 982 N N . HIS A 1 116 ? -14.492 14.617 9.383 1 96.94 116 HIS A N 1
ATOM 983 C CA . HIS A 1 116 ? -15.875 14.266 9.672 1 96.94 116 HIS A CA 1
ATOM 984 C C . HIS A 1 116 ? -16.844 15.328 9.156 1 96.94 116 HIS A C 1
ATOM 986 O O . HIS A 1 116 ? -17.875 15.008 8.57 1 96.94 116 HIS A O 1
ATOM 992 N N . GLN A 1 117 ? -16.469 16.5 9.391 1 96.56 117 GLN A N 1
ATOM 993 C CA . GLN A 1 117 ? -17.281 17.641 8.953 1 96.56 117 GLN A CA 1
ATOM 994 C C . GLN A 1 117 ? -17.375 17.688 7.434 1 96.56 117 GLN A C 1
ATOM 996 O O . GLN A 1 117 ? -18.297 18.297 6.887 1 96.56 117 GLN A O 1
ATOM 1001 N N . GLN A 1 118 ? -16.5 17.062 6.734 1 95.56 118 GLN A N 1
ATOM 1002 C CA . GLN A 1 118 ? -16.5 17.016 5.277 1 95.56 118 GLN A CA 1
ATOM 1003 C C . GLN A 1 118 ? -17.281 15.82 4.754 1 95.56 118 GLN A C 1
ATOM 1005 O O . GLN A 1 118 ? -17.312 15.57 3.547 1 95.56 118 GLN A O 1
ATOM 1010 N N . GLY A 1 119 ? -17.812 15.055 5.645 1 95.56 119 GLY A N 1
ATOM 1011 C CA . GLY A 1 119 ? -18.625 13.914 5.246 1 95.56 119 GLY A CA 1
ATOM 1012 C C . GLY A 1 119 ? -17.812 12.664 4.98 1 95.56 119 GLY A C 1
ATOM 1013 O O . GLY A 1 119 ? -18.266 11.773 4.254 1 95.56 119 GLY A O 1
ATOM 1014 N N . ILE A 1 120 ? -16.672 12.617 5.488 1 96.62 120 ILE A N 1
ATOM 1015 C CA . ILE A 1 120 ? -15.781 11.484 5.27 1 96.62 120 ILE A CA 1
ATOM 1016 C C . ILE A 1 120 ? -16.156 10.336 6.207 1 96.62 120 ILE A C 1
ATOM 1018 O O . ILE A 1 120 ? -16.453 10.562 7.387 1 96.62 120 ILE A O 1
ATOM 1022 N N . ALA A 1 121 ? -16.078 9.133 5.727 1 96.38 121 ALA A N 1
ATOM 1023 C CA . ALA A 1 121 ? -16.453 7.945 6.488 1 96.38 121 ALA A CA 1
ATOM 1024 C C . ALA A 1 121 ? -15.234 7.078 6.789 1 96.38 121 ALA A C 1
ATOM 1026 O O . ALA A 1 121 ? -15.227 6.328 7.766 1 96.38 121 ALA A O 1
ATOM 1027 N N . TYR A 1 122 ? -14.227 7.137 5.957 1 97.12 122 TYR A N 1
ATOM 1028 C CA . TYR A 1 122 ? -13.055 6.281 6.09 1 97.12 122 TYR A CA 1
ATOM 1029 C C . TYR A 1 122 ? -11.781 7.109 6.133 1 97.12 122 TYR A C 1
ATOM 1031 O O . TYR A 1 122 ? -11.516 7.902 5.227 1 97.12 122 TYR A O 1
ATOM 1039 N N . PHE A 1 123 ? -11.062 6.988 7.18 1 98.38 123 PHE A N 1
ATOM 1040 C CA . PHE A 1 123 ? -9.781 7.656 7.375 1 98.38 123 PHE A CA 1
ATOM 1041 C C . PHE A 1 123 ? -8.625 6.664 7.262 1 98.38 123 PHE A C 1
ATOM 1043 O O . PHE A 1 123 ? -8.531 5.719 8.047 1 98.38 123 PHE A O 1
ATOM 1050 N N . LYS A 1 124 ? -7.77 6.875 6.258 1 98.25 124 LYS A N 1
ATOM 1051 C CA . LYS A 1 124 ? -6.734 5.902 5.906 1 98.25 124 LYS A CA 1
ATOM 1052 C C . LYS A 1 124 ? -5.344 6.52 6.016 1 98.25 124 LYS A C 1
ATOM 1054 O O . LYS A 1 124 ? -5.195 7.742 5.977 1 98.25 124 LYS A O 1
ATOM 1059 N N . LEU A 1 125 ? -4.367 5.672 6.145 1 98.31 125 LEU A N 1
ATOM 1060 C CA . LEU A 1 125 ? -2.977 6.105 6.172 1 98.31 125 LEU A CA 1
ATOM 1061 C C . LEU A 1 125 ? -2.037 4.93 5.926 1 98.31 125 LEU A C 1
ATOM 1063 O O . LEU A 1 125 ? -2.484 3.789 5.781 1 98.31 125 LEU A O 1
ATOM 1067 N N . HIS A 1 126 ? -0.813 5.23 5.828 1 97.75 126 HIS A N 1
ATOM 1068 C CA . HIS A 1 126 ? 0.244 4.246 5.621 1 97.75 126 HIS A CA 1
ATOM 1069 C C . HIS A 1 126 ? 1.39 4.453 6.605 1 97.75 126 HIS A C 1
ATOM 1071 O O . HIS A 1 126 ? 1.794 5.586 6.867 1 97.75 126 HIS A O 1
ATOM 1077 N N . VAL A 1 127 ? 1.871 3.398 7.145 1 96.75 127 VAL A N 1
ATOM 1078 C CA . VAL A 1 127 ? 2.99 3.414 8.078 1 96.75 127 VAL A CA 1
ATOM 1079 C C . VAL A 1 127 ? 4.109 2.512 7.566 1 96.75 127 VAL A C 1
ATOM 1081 O O . VAL A 1 127 ? 3.873 1.349 7.234 1 96.75 127 VAL A O 1
ATOM 1084 N N . PHE A 1 128 ? 5.262 3.033 7.496 1 94.62 128 PHE A N 1
ATOM 1085 C CA . PHE A 1 128 ? 6.402 2.193 7.152 1 94.62 128 PHE A CA 1
ATOM 1086 C C . PHE A 1 128 ? 6.68 1.181 8.258 1 94.62 128 PHE A C 1
ATOM 1088 O O . PHE A 1 128 ? 6.496 1.476 9.438 1 94.62 128 PHE A O 1
ATOM 1095 N N . GLY A 1 129 ? 7.156 0.059 7.895 1 90.69 129 GLY A N 1
ATOM 1096 C CA . GLY A 1 129 ? 7.398 -1.026 8.828 1 90.69 129 GLY A CA 1
ATOM 1097 C C . GLY A 1 129 ? 8.336 -0.645 9.953 1 90.69 129 GLY A C 1
ATOM 1098 O O . GLY A 1 129 ? 8.227 -1.16 11.07 1 90.69 129 GLY A O 1
ATOM 1099 N N . SER A 1 130 ? 9.266 0.217 9.727 1 88.75 130 SER A N 1
ATOM 1100 C CA . SER A 1 130 ? 10.266 0.621 10.703 1 88.75 130 SER A CA 1
ATOM 1101 C C . SER A 1 130 ? 9.703 1.648 11.68 1 88.75 130 SER A C 1
ATOM 1103 O O . SER A 1 130 ? 10.312 1.93 12.711 1 88.75 130 SER A O 1
ATOM 1105 N N . ASN A 1 131 ? 8.594 2.135 11.383 1 89.62 131 ASN A N 1
ATOM 1106 C CA . ASN A 1 131 ? 8.023 3.207 12.188 1 89.62 131 ASN A CA 1
ATOM 1107 C C . ASN A 1 131 ? 7.055 2.664 13.234 1 89.62 131 ASN A C 1
ATOM 1109 O O . ASN A 1 131 ? 5.863 2.971 13.195 1 89.62 131 ASN A O 1
ATOM 1113 N N . THR A 1 132 ? 7.516 2.068 14.195 1 88.06 132 THR A N 1
ATOM 1114 C CA . THR A 1 132 ? 6.707 1.385 15.195 1 88.06 132 THR A CA 1
ATOM 1115 C C . THR A 1 132 ? 5.984 2.391 16.094 1 88.06 132 THR A C 1
ATOM 1117 O O . THR A 1 132 ? 4.898 2.109 16.594 1 88.06 132 THR A O 1
ATOM 1120 N N . GLY A 1 133 ? 6.625 3.537 16.297 1 86.94 133 GLY A N 1
ATOM 1121 C CA . GLY A 1 133 ? 5.992 4.574 17.094 1 86.94 133 GLY A CA 1
ATOM 1122 C C . GLY A 1 133 ? 4.695 5.086 16.484 1 86.94 133 GLY A C 1
ATOM 1123 O O . GLY A 1 133 ? 3.688 5.207 17.188 1 86.94 133 GLY A O 1
ATOM 1124 N N . ALA A 1 134 ? 4.719 5.344 15.227 1 91 134 ALA A N 1
ATOM 1125 C CA . ALA A 1 134 ? 3.51 5.812 14.547 1 91 134 ALA A CA 1
ATOM 1126 C C . ALA A 1 134 ? 2.426 4.738 14.555 1 91 134 ALA A C 1
ATOM 1128 O O . ALA A 1 134 ? 1.253 5.035 14.789 1 91 134 ALA A O 1
ATOM 1129 N N . ARG A 1 135 ? 2.811 3.555 14.312 1 93.44 135 ARG A N 1
ATOM 1130 C CA . ARG A 1 135 ? 1.854 2.451 14.312 1 93.44 135 ARG A CA 1
ATOM 1131 C C . ARG A 1 135 ? 1.1 2.387 15.641 1 93.44 135 ARG A C 1
ATOM 1133 O O . ARG A 1 135 ? -0.127 2.26 15.656 1 93.44 135 ARG A O 1
ATOM 1140 N N . LYS A 1 136 ? 1.818 2.436 16.688 1 92.12 136 LYS A N 1
ATOM 1141 C CA . LYS A 1 136 ? 1.218 2.373 18.016 1 92.12 136 LYS A CA 1
ATOM 1142 C C . LYS A 1 136 ? 0.226 3.514 18.234 1 92.12 136 LYS A C 1
ATOM 1144 O O . LYS A 1 136 ? -0.862 3.305 18.766 1 92.12 136 LYS A O 1
ATOM 1149 N N . LEU A 1 137 ? 0.638 4.66 17.875 1 91 137 LEU A N 1
ATOM 1150 C CA . LEU A 1 137 ? -0.236 5.824 17.969 1 91 137 LEU A CA 1
ATOM 1151 C C . LEU A 1 137 ? -1.557 5.578 17.25 1 91 137 LEU A C 1
ATOM 1153 O O . LEU A 1 137 ? -2.629 5.809 17.812 1 91 137 LEU A O 1
ATOM 1157 N N . TYR A 1 138 ? -1.488 5.109 16.047 1 96.75 138 TYR A N 1
ATOM 1158 C CA . TYR A 1 138 ? -2.682 4.965 15.211 1 96.75 138 TYR A CA 1
ATOM 1159 C C . TYR A 1 138 ? -3.559 3.822 15.719 1 96.75 138 TYR A C 1
ATOM 1161 O O . TYR A 1 138 ? -4.789 3.902 15.656 1 96.75 138 TYR A O 1
ATOM 1169 N N . GLU A 1 139 ? -2.877 2.818 16.219 1 95.62 139 GLU A N 1
ATOM 1170 C CA . GLU A 1 139 ? -3.637 1.749 16.875 1 95.62 139 GLU A CA 1
ATOM 1171 C C . GLU A 1 139 ? -4.414 2.271 18.078 1 95.62 139 GLU A C 1
ATOM 1173 O O . GLU A 1 139 ? -5.59 1.946 18.25 1 95.62 139 GLU A O 1
ATOM 1178 N N . GLU A 1 140 ? -3.771 3.061 18.875 1 94.44 140 GLU A N 1
ATOM 1179 C CA . GLU A 1 140 ? -4.406 3.656 20.047 1 94.44 140 GLU A CA 1
ATOM 1180 C C . GLU A 1 140 ? -5.566 4.559 19.641 1 94.44 140 GLU A C 1
ATOM 1182 O O . GLU A 1 140 ? -6.539 4.703 20.391 1 94.44 140 GLU A O 1
ATOM 1187 N N . LEU A 1 141 ? -5.473 5.094 18.5 1 95.81 141 LEU A N 1
ATOM 1188 C CA . LEU A 1 141 ? -6.488 6.02 18.016 1 95.81 141 LEU A CA 1
ATOM 1189 C C . LEU A 1 141 ? -7.617 5.27 17.328 1 95.81 141 LEU A C 1
ATOM 1191 O O . LEU A 1 141 ? -8.547 5.887 16.797 1 95.81 141 LEU A O 1
ATOM 1195 N N . GLY A 1 142 ? -7.508 3.939 17.266 1 96.62 142 GLY A N 1
ATOM 1196 C CA . GLY A 1 142 ? -8.617 3.137 16.781 1 96.62 142 GLY A CA 1
ATOM 1197 C C . GLY A 1 142 ? -8.453 2.705 15.336 1 96.62 142 GLY A C 1
ATOM 1198 O O . GLY A 1 142 ? -9.375 2.15 14.734 1 96.62 142 GLY A O 1
ATOM 1199 N N . PHE A 1 143 ? -7.297 2.998 14.711 1 97.56 143 PHE A N 1
ATOM 1200 C CA . PHE A 1 143 ? -7.035 2.488 13.367 1 97.56 143 PHE A CA 1
ATOM 1201 C C . PHE A 1 143 ? -6.809 0.982 13.398 1 97.56 143 PHE A C 1
ATOM 1203 O O . PHE A 1 143 ? -6.23 0.452 14.344 1 97.56 143 PHE A O 1
ATOM 1210 N N . GLU A 1 144 ? -7.238 0.334 12.344 1 96.38 144 GLU A N 1
ATOM 1211 C CA . GLU A 1 144 ? -7.02 -1.096 12.141 1 96.38 144 GLU A CA 1
ATOM 1212 C C . GLU A 1 144 ? -6.191 -1.358 10.891 1 96.38 1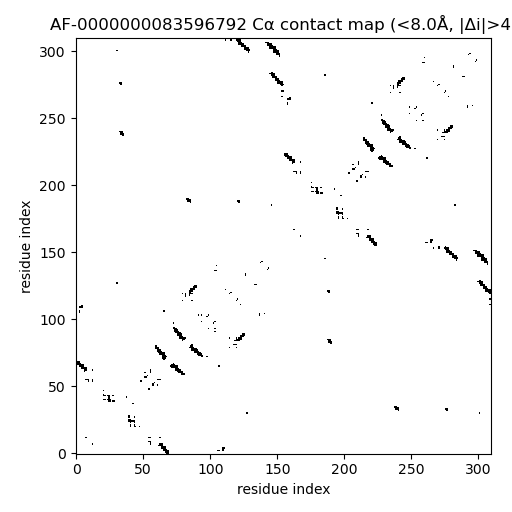44 GLU A C 1
ATOM 1214 O O . GLU A 1 144 ? -6.109 -0.506 10 1 96.38 144 GLU A O 1
ATOM 1219 N N . ILE A 1 145 ? -5.66 -2.506 10.836 1 95.44 145 ILE A N 1
ATOM 1220 C CA . ILE A 1 145 ? -4.859 -2.881 9.672 1 95.44 145 ILE A CA 1
ATOM 1221 C C . ILE A 1 145 ? -5.777 -3.209 8.5 1 95.44 145 ILE A C 1
ATOM 1223 O O . ILE A 1 145 ? -6.629 -4.094 8.594 1 95.44 145 ILE A O 1
ATOM 1227 N N . ALA A 1 146 ? -5.594 -2.488 7.422 1 96.25 146 ALA A N 1
ATOM 1228 C CA . ALA A 1 146 ? -6.34 -2.766 6.195 1 96.25 146 ALA A CA 1
ATOM 1229 C C . ALA A 1 146 ? -5.547 -3.688 5.273 1 96.25 146 ALA A C 1
ATOM 1231 O O . ALA A 1 146 ? -6.133 -4.48 4.527 1 96.25 146 ALA A O 1
ATOM 1232 N N . GLY A 1 147 ? -4.312 -3.533 5.293 1 96.94 147 GLY A N 1
ATOM 1233 C CA . GLY A 1 147 ? -3.41 -4.324 4.469 1 96.94 147 GLY A CA 1
ATOM 1234 C C . GLY A 1 147 ? -1.954 -4.18 4.875 1 96.94 147 GLY A C 1
ATOM 1235 O O . GLY A 1 147 ? -1.573 -3.189 5.5 1 96.94 147 GLY A O 1
ATOM 1236 N N . ILE A 1 148 ? -1.146 -5.152 4.496 1 97.06 148 ILE A N 1
ATOM 1237 C CA . ILE A 1 148 ? 0.262 -5.188 4.879 1 97.06 148 ILE A CA 1
ATOM 1238 C C . ILE A 1 148 ? 1.124 -5.473 3.65 1 97.06 148 ILE A C 1
ATOM 1240 O O . ILE A 1 148 ? 0.87 -6.43 2.914 1 97.06 148 ILE A O 1
ATOM 1244 N N . ASN A 1 149 ? 1.993 -4.625 3.422 1 97.75 149 ASN A N 1
ATOM 1245 C CA . ASN A 1 149 ? 3.049 -4.91 2.457 1 97.75 149 ASN A CA 1
ATOM 1246 C C . ASN A 1 149 ? 4.227 -5.625 3.109 1 97.75 149 ASN A C 1
ATOM 1248 O O . ASN A 1 149 ? 4.73 -5.184 4.145 1 97.75 149 ASN A O 1
ATOM 1252 N N . MET A 1 150 ? 4.66 -6.719 2.535 1 97.88 150 MET A N 1
ATOM 1253 C CA . MET A 1 150 ? 5.746 -7.508 3.105 1 97.88 150 MET A CA 1
ATOM 1254 C C . MET A 1 150 ? 6.879 -7.68 2.1 1 97.88 150 MET A C 1
ATOM 1256 O O . MET A 1 150 ? 6.68 -7.5 0.896 1 97.88 150 MET A O 1
ATOM 1260 N N . MET A 1 151 ? 8.008 -7.984 2.646 1 97.44 151 MET A N 1
ATOM 1261 C CA . MET A 1 151 ? 9.18 -8.148 1.794 1 97.44 151 MET A CA 1
ATOM 1262 C C . MET A 1 151 ? 10.164 -9.141 2.406 1 97.44 151 MET A C 1
ATOM 1264 O O . MET A 1 151 ? 10.172 -9.344 3.623 1 97.44 151 MET A O 1
ATOM 1268 N N . LYS A 1 152 ? 10.867 -9.75 1.598 1 97.12 152 LYS A N 1
ATOM 1269 C CA . LYS A 1 152 ? 11.945 -10.664 1.966 1 97.12 152 LYS A CA 1
ATOM 1270 C C . LYS A 1 152 ? 13.164 -10.461 1.07 1 97.12 152 LYS A C 1
ATOM 1272 O O . LYS A 1 152 ? 13.039 -10.383 -0.154 1 97.12 152 LYS A O 1
ATOM 1277 N N . LYS A 1 153 ? 14.305 -10.328 1.651 1 95.38 153 LYS A N 1
ATOM 1278 C CA . LYS A 1 153 ? 15.539 -10.328 0.877 1 95.38 153 LYS A CA 1
ATOM 1279 C C . LYS A 1 153 ? 15.945 -11.742 0.494 1 95.38 153 LYS A C 1
ATOM 1281 O O . LYS A 1 153 ? 15.961 -12.641 1.34 1 95.38 153 LYS A O 1
ATOM 1286 N N . ILE A 1 154 ? 16.125 -11.844 -0.77 1 92.31 154 ILE A N 1
ATOM 1287 C CA . ILE A 1 154 ? 16.516 -13.148 -1.29 1 92.31 154 ILE A CA 1
ATOM 1288 C C . ILE A 1 154 ? 18.047 -13.219 -1.384 1 92.31 154 ILE A C 1
ATOM 1290 O O . ILE A 1 154 ? 18.688 -12.312 -1.918 1 92.31 154 ILE A O 1
ATOM 1294 N N . ASN A 1 155 ? 18.781 -14.078 -0.655 1 78.62 155 ASN A N 1
ATOM 1295 C CA . ASN A 1 155 ? 20.219 -14.281 -0.664 1 78.62 155 ASN A CA 1
ATOM 1296 C C . ASN A 1 155 ? 20.625 -15.406 -1.614 1 78.62 155 ASN A C 1
ATOM 1298 O O . ASN A 1 155 ? 19.859 -16.344 -1.823 1 78.62 155 ASN A O 1
ATOM 1302 N N . MET B 1 1 ? 7.93 -35.625 -3.98 1 63.72 1 MET B N 1
ATOM 1303 C CA . MET B 1 1 ? 6.875 -34.625 -4.227 1 63.72 1 MET B CA 1
ATOM 1304 C C . MET B 1 1 ? 7.445 -33.375 -4.848 1 63.72 1 MET B C 1
ATOM 1306 O O . MET B 1 1 ? 8.297 -32.688 -4.25 1 63.72 1 MET B O 1
ATOM 1310 N N . LYS B 1 2 ? 7.281 -33.281 -6.242 1 87 2 LYS B N 1
ATOM 1311 C CA . LYS B 1 2 ? 8.039 -32.25 -6.914 1 87 2 LYS B CA 1
ATOM 1312 C C . LYS B 1 2 ? 7.125 -31.141 -7.414 1 87 2 LYS B C 1
ATOM 1314 O O . LYS B 1 2 ? 6.16 -31.406 -8.133 1 87 2 LYS B O 1
ATOM 1319 N N . ILE B 1 3 ? 7.199 -29.984 -6.945 1 95.38 3 ILE B N 1
ATOM 1320 C CA . ILE B 1 3 ? 6.434 -28.828 -7.398 1 95.38 3 ILE B CA 1
ATOM 1321 C C . ILE B 1 3 ? 7.082 -28.234 -8.648 1 95.38 3 ILE B C 1
ATOM 1323 O O . ILE B 1 3 ? 8.297 -28.031 -8.688 1 95.38 3 ILE B O 1
ATOM 1327 N N . LEU B 1 4 ? 6.348 -28.094 -9.648 1 96.44 4 LEU B N 1
ATOM 1328 C CA . LEU B 1 4 ? 6.801 -27.453 -10.883 1 96.44 4 LEU B CA 1
ATOM 1329 C C . LEU B 1 4 ? 5.906 -26.281 -11.25 1 96.44 4 LEU B C 1
ATOM 1331 O O . LEU B 1 4 ? 4.688 -26.344 -11.086 1 96.44 4 LEU B O 1
ATOM 1335 N N . LEU B 1 5 ? 6.469 -25.219 -11.758 1 97.62 5 LEU B N 1
ATOM 1336 C CA . LEU B 1 5 ? 5.738 -24.078 -12.297 1 97.62 5 LEU B CA 1
ATOM 1337 C C . LEU B 1 5 ? 5.672 -24.125 -13.812 1 97.62 5 LEU B C 1
ATOM 1339 O O . LEU B 1 5 ? 6.707 -24.109 -14.484 1 97.62 5 LEU B O 1
ATOM 1343 N N . LYS B 1 6 ? 4.523 -24.219 -14.312 1 97.69 6 LYS B N 1
ATOM 1344 C CA . LYS B 1 6 ? 4.336 -24.266 -15.766 1 97.69 6 LYS B CA 1
ATOM 1345 C C . LYS B 1 6 ? 3.66 -23 -16.266 1 97.69 6 LYS B C 1
ATOM 1347 O O . LYS B 1 6 ? 2.545 -22.672 -15.859 1 97.69 6 LYS B O 1
ATOM 1352 N N . ARG B 1 7 ? 4.18 -22.359 -17.203 1 97.88 7 ARG B N 1
ATOM 1353 C CA . ARG B 1 7 ? 3.6 -21.141 -17.766 1 97.88 7 ARG B CA 1
ATOM 1354 C C . ARG B 1 7 ? 2.248 -21.422 -18.406 1 97.88 7 ARG B C 1
ATOM 1356 O O . ARG B 1 7 ? 2.07 -22.438 -19.078 1 97.88 7 ARG B O 1
ATOM 1363 N N . MET B 1 8 ? 1.405 -20.484 -18.234 1 98.12 8 MET B N 1
ATOM 1364 C CA . MET B 1 8 ? 0.08 -20.641 -18.828 1 98.12 8 MET B CA 1
ATOM 1365 C C . MET B 1 8 ? 0.117 -20.344 -20.328 1 98.12 8 MET B C 1
ATOM 1367 O O . MET B 1 8 ? 0.807 -19.422 -20.766 1 98.12 8 MET B O 1
ATOM 1371 N N . SER B 1 9 ? -0.617 -21.141 -21.062 1 97.56 9 SER B N 1
ATOM 1372 C CA . SER B 1 9 ? -0.929 -20.766 -22.438 1 97.56 9 SER B CA 1
ATOM 1373 C C . SER B 1 9 ? -2.002 -19.672 -22.484 1 97.56 9 SER B C 1
ATOM 1375 O O . SER B 1 9 ? -2.602 -19.344 -21.453 1 97.56 9 SER B O 1
ATOM 1377 N N . GLU B 1 10 ? -2.225 -19.078 -23.641 1 97.56 10 GLU B N 1
ATOM 1378 C CA . GLU B 1 10 ? -3.262 -18.078 -23.797 1 97.56 10 GLU B CA 1
ATOM 1379 C C . GLU B 1 10 ? -4.637 -18.625 -23.438 1 97.56 10 GLU B C 1
ATOM 1381 O O . GLU B 1 10 ? -5.434 -17.953 -22.781 1 97.56 10 GLU B O 1
ATOM 1386 N N . ARG B 1 11 ? -4.852 -19.797 -23.891 1 97.56 11 ARG B N 1
ATOM 1387 C CA . ARG B 1 11 ? -6.133 -20.438 -23.609 1 97.56 11 ARG B CA 1
ATOM 1388 C C . ARG B 1 11 ? -6.289 -20.688 -22.109 1 97.56 11 ARG B C 1
ATOM 1390 O O . ARG B 1 11 ? -7.355 -20.453 -21.547 1 97.56 11 ARG B O 1
ATOM 1397 N N . GLU B 1 12 ? -5.285 -21.219 -21.516 1 97.88 12 GLU B N 1
ATOM 1398 C CA . GLU B 1 12 ? -5.301 -21.469 -20.078 1 97.88 12 GLU B CA 1
ATOM 1399 C C . GLU B 1 12 ? -5.465 -20.172 -19.297 1 97.88 12 GLU B C 1
ATOM 1401 O O . GLU B 1 12 ? -6.18 -20.141 -18.281 1 97.88 12 GLU B O 1
ATOM 1406 N N . PHE B 1 13 ? -4.863 -19.141 -19.828 1 98.5 13 PHE B N 1
ATOM 1407 C CA . PHE B 1 13 ? -4.938 -17.828 -19.172 1 98.5 13 PHE B CA 1
ATOM 1408 C C . PHE B 1 13 ? -6.367 -17.297 -19.203 1 98.5 13 PHE B C 1
ATOM 1410 O O . PHE B 1 13 ? -6.84 -16.734 -18.203 1 98.5 13 PHE B O 1
ATOM 1417 N N . THR B 1 14 ? -6.98 -17.422 -20.281 1 97.81 14 THR B N 1
ATOM 1418 C CA . THR B 1 14 ? -8.344 -16.922 -20.406 1 97.81 14 THR B CA 1
ATOM 1419 C C . THR B 1 14 ? -9.242 -17.516 -19.328 1 97.81 14 THR B C 1
ATOM 1421 O O . THR B 1 14 ? -10 -16.797 -18.672 1 97.81 14 THR B O 1
ATOM 1424 N N . LYS B 1 15 ? -9.109 -18.797 -19.125 1 97.44 15 LYS B N 1
ATOM 1425 C CA . LYS B 1 15 ? -9.883 -19.484 -18.094 1 97.44 15 LYS B CA 1
ATOM 1426 C C . LYS B 1 15 ? -9.469 -19 -16.703 1 97.44 15 LYS B C 1
ATOM 1428 O O . LYS B 1 15 ? -10.32 -18.734 -15.852 1 97.44 15 LYS B O 1
ATOM 1433 N N . TYR B 1 16 ? -8.234 -18.938 -16.516 1 98.31 16 TYR B N 1
ATOM 1434 C CA . TYR B 1 16 ? -7.691 -18.438 -15.258 1 98.31 16 TYR B CA 1
ATOM 1435 C C . TYR B 1 16 ? -8.203 -17.031 -14.961 1 98.31 16 TYR B C 1
ATOM 1437 O O . TYR B 1 16 ? -8.648 -16.75 -13.844 1 98.31 16 TYR B O 1
ATOM 1445 N N . PHE B 1 17 ? -8.148 -16.109 -15.93 1 98.5 17 PHE B N 1
ATOM 1446 C CA . PHE B 1 17 ? -8.477 -14.703 -15.758 1 98.5 17 PHE B CA 1
ATOM 1447 C C . PHE B 1 17 ? -9.938 -14.531 -15.359 1 98.5 17 PHE B C 1
ATOM 1449 O O . PHE B 1 17 ? -10.25 -13.75 -14.461 1 98.5 17 PHE B O 1
ATOM 1456 N N . GLU B 1 18 ? -10.75 -15.289 -15.961 1 97.25 18 GLU B N 1
ATOM 1457 C CA . GLU B 1 18 ? -12.172 -15.227 -15.625 1 97.25 18 GLU B CA 1
ATOM 1458 C C . GLU B 1 18 ? -12.414 -15.633 -14.18 1 97.25 18 GLU B C 1
ATOM 1460 O O . GLU B 1 18 ? -13.188 -14.984 -13.461 1 97.25 18 GLU B O 1
ATOM 1465 N N . ASN B 1 19 ? -11.789 -16.703 -13.797 1 97.69 19 ASN B N 1
ATOM 1466 C CA . ASN B 1 19 ? -11.898 -17.156 -12.414 1 97.69 19 ASN B CA 1
ATOM 1467 C C . ASN B 1 19 ? -11.297 -16.141 -11.445 1 97.69 19 ASN B C 1
ATOM 1469 O O . ASN B 1 19 ? -11.852 -15.906 -10.367 1 97.69 19 ASN B O 1
ATOM 1473 N N . LYS B 1 20 ? -10.203 -15.562 -11.828 1 98.38 20 LYS B N 1
ATOM 1474 C CA . LYS B 1 20 ? -9.5 -14.578 -11.016 1 98.38 20 LYS B CA 1
ATOM 1475 C C . LYS B 1 20 ? -10.367 -13.344 -10.773 1 98.38 20 LYS B C 1
ATOM 1477 O O . LYS B 1 20 ? -10.406 -12.812 -9.664 1 98.38 20 LYS B O 1
ATOM 1482 N N . VAL B 1 21 ? -11.016 -12.906 -11.82 1 98.31 21 VAL B N 1
ATOM 1483 C CA . VAL B 1 21 ? -11.906 -11.75 -11.711 1 98.31 21 VAL B CA 1
ATOM 1484 C C . VAL B 1 21 ? -12.969 -12.016 -10.648 1 98.31 21 VAL B C 1
ATOM 1486 O O . VAL B 1 21 ? -13.234 -11.156 -9.805 1 98.31 21 VAL B O 1
ATOM 1489 N N . GLU B 1 22 ? -13.539 -13.188 -10.664 1 97.75 22 GLU B N 1
ATOM 1490 C CA . GLU B 1 22 ? -14.57 -13.547 -9.695 1 97.75 22 GLU B CA 1
ATOM 1491 C C . GLU B 1 22 ? -14.008 -13.578 -8.281 1 97.75 22 GLU B C 1
ATOM 1493 O O . GLU B 1 22 ? -14.609 -13.039 -7.352 1 97.75 22 GLU B O 1
ATOM 1498 N N . ARG B 1 23 ? -12.938 -14.219 -8.125 1 96.56 23 ARG B N 1
ATOM 1499 C CA . ARG B 1 23 ? -12.32 -14.32 -6.805 1 96.56 23 ARG B CA 1
ATOM 1500 C C . ARG B 1 23 ? -11.906 -12.945 -6.281 1 96.56 23 ARG B C 1
ATOM 1502 O O . ARG B 1 23 ? -12.102 -12.641 -5.105 1 96.56 23 ARG B O 1
ATOM 1509 N N . TYR B 1 24 ? -11.375 -12.109 -7.191 1 96.88 24 TYR B N 1
ATOM 1510 C CA . TYR B 1 24 ? -10.93 -10.781 -6.785 1 96.88 24 TYR B CA 1
ATOM 1511 C C . TYR B 1 24 ? -12.117 -9.891 -6.453 1 96.88 24 TYR B C 1
ATOM 1513 O O . TYR B 1 24 ? -12.039 -9.062 -5.543 1 96.88 24 TYR B O 1
ATOM 1521 N N . ALA B 1 25 ? -13.148 -10.031 -7.16 1 96.88 25 ALA B N 1
ATOM 1522 C CA . ALA B 1 25 ? -14.367 -9.289 -6.848 1 96.88 25 ALA B CA 1
ATOM 1523 C C . ALA B 1 25 ? -14.828 -9.562 -5.422 1 96.88 25 ALA B C 1
ATOM 1525 O O . ALA B 1 25 ? -15.25 -8.648 -4.715 1 96.88 25 ALA B O 1
ATOM 1526 N N . GLU B 1 26 ? -14.766 -10.797 -5.027 1 94.75 26 GLU B N 1
ATOM 1527 C CA . GLU B 1 26 ? -15.117 -11.164 -3.662 1 94.75 26 GLU B CA 1
ATOM 1528 C C . GLU B 1 26 ? -14.203 -10.484 -2.65 1 94.75 26 GLU B C 1
ATOM 1530 O O . GLU B 1 26 ? -14.664 -9.977 -1.63 1 94.75 26 GLU B O 1
ATOM 1535 N N . VAL B 1 27 ? -12.961 -10.484 -2.936 1 93.25 27 VAL B N 1
ATOM 1536 C CA . VAL B 1 27 ? -11.969 -9.859 -2.066 1 93.25 27 VAL B CA 1
ATOM 1537 C C . VAL B 1 27 ? -12.25 -8.359 -1.954 1 93.25 27 VAL B C 1
ATOM 1539 O O . VAL B 1 27 ? -12.242 -7.801 -0.855 1 93.25 27 VAL B O 1
ATOM 1542 N N . LEU B 1 28 ? -12.484 -7.73 -3.104 1 92.38 28 LEU B N 1
ATOM 1543 C CA . LEU B 1 28 ? -12.773 -6.301 -3.129 1 92.38 28 LEU B CA 1
ATOM 1544 C C . LEU B 1 28 ? -14.016 -5.988 -2.295 1 92.38 28 LEU B C 1
ATOM 1546 O O . LEU B 1 28 ? -14.031 -4.996 -1.558 1 92.38 28 LEU B O 1
ATOM 1550 N N . SER B 1 29 ? -14.992 -6.797 -2.402 1 92.25 29 SER B N 1
ATOM 1551 C CA . SER B 1 29 ? -16.234 -6.582 -1.672 1 92.25 29 SER B CA 1
ATOM 1552 C C . SER B 1 29 ? -16 -6.586 -0.165 1 92.25 29 SER B C 1
ATOM 1554 O O . SER B 1 29 ? -16.703 -5.895 0.58 1 92.25 29 SER B O 1
ATOM 1556 N N . GLN B 1 30 ? -14.984 -7.289 0.204 1 90.69 30 GLN B N 1
ATOM 1557 C CA . GLN B 1 30 ? -14.734 -7.457 1.631 1 90.69 30 GLN B CA 1
ATOM 1558 C C . GLN B 1 30 ? -13.719 -6.43 2.133 1 90.69 30 GLN B C 1
ATOM 1560 O O . GLN B 1 30 ? -13.625 -6.18 3.336 1 90.69 30 GLN B O 1
ATOM 1565 N N . ASN B 1 31 ? -13 -5.789 1.214 1 89.31 31 ASN B N 1
ATOM 1566 C CA . ASN B 1 31 ? -11.828 -5.055 1.674 1 89.31 31 ASN B CA 1
ATOM 1567 C C . ASN B 1 31 ? -11.82 -3.621 1.148 1 89.31 31 ASN B C 1
ATOM 1569 O O . ASN B 1 31 ? -10.93 -2.84 1.473 1 89.31 31 ASN B O 1
ATOM 1573 N N . VAL B 1 32 ? -12.742 -3.312 0.33 1 83.81 32 VAL B N 1
ATOM 1574 C CA . VAL B 1 32 ? -12.82 -1.939 -0.155 1 83.81 32 VAL B CA 1
ATOM 1575 C C . VAL B 1 32 ? -13.547 -1.072 0.872 1 83.81 32 VAL B C 1
ATOM 1577 O O . VAL B 1 32 ? -14.688 -1.368 1.252 1 83.81 32 VAL B O 1
ATOM 1580 N N . HIS B 1 33 ? -12.875 -0.103 1.409 1 86.19 33 HIS B N 1
ATOM 1581 C CA . HIS B 1 33 ? -13.43 0.794 2.416 1 86.19 33 HIS B CA 1
ATOM 1582 C C . HIS B 1 33 ? -13.656 2.191 1.845 1 86.19 33 HIS B C 1
ATOM 1584 O O . HIS B 1 33 ? -13.133 3.174 2.377 1 86.19 33 HIS B O 1
ATOM 1590 N N . GLU B 1 34 ? -14.352 2.314 0.83 1 88.25 34 GLU B N 1
ATOM 1591 C CA . GLU B 1 34 ? -14.805 3.531 0.162 1 88.25 34 GLU B CA 1
ATOM 1592 C C . GLU B 1 34 ? -16.203 3.355 -0.43 1 88.25 34 GLU B C 1
ATOM 1594 O O . GLU B 1 34 ? -16.656 2.229 -0.626 1 88.25 34 GLU B O 1
ATOM 1599 N N . GLU B 1 35 ? -16.859 4.379 -0.519 1 85.44 35 GLU B N 1
ATOM 1600 C CA . GLU B 1 35 ? -18.125 4.324 -1.251 1 85.44 35 GLU B CA 1
ATOM 1601 C C . GLU B 1 35 ? -17.891 4.438 -2.756 1 85.44 35 GLU B C 1
ATOM 1603 O O . GLU B 1 35 ? -17.344 5.43 -3.232 1 85.44 35 GLU B O 1
ATOM 1608 N N . VAL B 1 36 ? -18.172 3.361 -3.393 1 79.38 36 VAL B N 1
ATOM 1609 C CA . VAL B 1 36 ? -17.984 3.365 -4.84 1 79.38 36 VAL B CA 1
ATOM 1610 C C . VAL B 1 36 ? -19.281 2.924 -5.523 1 79.38 36 VAL B C 1
ATOM 1612 O O . VAL B 1 36 ? -20.016 2.084 -5 1 79.38 36 VAL B O 1
ATOM 1615 N N . ASP B 1 37 ? -19.547 3.576 -6.594 1 84.81 37 ASP B N 1
ATOM 1616 C CA . ASP B 1 37 ? -20.734 3.262 -7.379 1 84.81 37 ASP B CA 1
ATOM 1617 C C . ASP B 1 37 ? -20.469 2.102 -8.336 1 84.81 37 ASP B C 1
ATOM 1619 O O . ASP B 1 37 ? -21.406 1.585 -8.961 1 84.81 37 ASP B O 1
ATOM 1623 N N . GLU B 1 38 ? -19.422 1.567 -8.352 1 89.62 38 GLU B N 1
ATOM 1624 C CA . GLU B 1 38 ? -19.047 0.503 -9.281 1 89.62 38 GLU B CA 1
ATOM 1625 C C . GLU B 1 38 ? -19.234 -0.872 -8.648 1 89.62 38 GLU B C 1
ATOM 1627 O O . GLU B 1 38 ? -18.828 -1.096 -7.5 1 89.62 38 GLU B O 1
ATOM 1632 N N . GLN B 1 39 ? -19.781 -1.767 -9.469 1 93.06 39 GLN B N 1
ATOM 1633 C CA . GLN B 1 39 ? -19.938 -3.139 -8.992 1 93.06 39 GLN B CA 1
ATOM 1634 C C . GLN B 1 39 ? -18.578 -3.801 -8.781 1 93.06 39 GLN B C 1
ATOM 1636 O O . GLN B 1 39 ? -17.656 -3.607 -9.578 1 93.06 39 GLN B O 1
ATOM 1641 N N . PRO B 1 40 ? -18.5 -4.629 -7.836 1 93.31 40 PRO B N 1
ATOM 1642 C CA . PRO B 1 40 ? -17.219 -5.266 -7.52 1 93.31 40 PRO B CA 1
ATOM 1643 C C . PRO B 1 40 ? -16.641 -6.043 -8.695 1 93.31 40 PRO B C 1
ATOM 1645 O O . PRO B 1 40 ? -15.43 -5.984 -8.945 1 93.31 40 PRO B O 1
ATOM 1648 N N . LYS B 1 41 ? -17.469 -6.766 -9.383 1 96.12 41 LYS B N 1
ATOM 1649 C CA . LYS B 1 41 ? -16.984 -7.562 -10.5 1 96.12 41 LYS B CA 1
ATOM 1650 C C . LYS B 1 41 ? -16.422 -6.668 -11.602 1 96.12 41 LYS B C 1
ATOM 1652 O O . LYS B 1 41 ? -15.375 -6.977 -12.18 1 96.12 41 LYS B O 1
ATOM 1657 N N . SER B 1 42 ? -17.094 -5.598 -11.945 1 96.69 42 SER B N 1
ATOM 1658 C CA . SER B 1 42 ? -16.625 -4.645 -12.938 1 96.69 42 SER B CA 1
ATOM 1659 C C . SER B 1 42 ? -15.297 -4.012 -12.508 1 96.69 42 SER B C 1
ATOM 1661 O O . SER B 1 42 ? -14.383 -3.871 -13.32 1 96.69 42 SER B O 1
ATOM 1663 N N . LYS B 1 43 ? -15.234 -3.65 -11.289 1 95.38 43 LYS B N 1
ATOM 1664 C CA . LYS B 1 43 ? -14.008 -3.082 -10.742 1 95.38 43 LYS B CA 1
ATOM 1665 C C . LYS B 1 43 ? -12.852 -4.082 -10.82 1 95.38 43 LYS B C 1
ATOM 1667 O O . LYS B 1 43 ? -11.75 -3.732 -11.25 1 95.38 43 LYS B O 1
ATOM 1672 N N . ALA B 1 44 ? -13.117 -5.273 -10.414 1 97.06 44 ALA B N 1
ATOM 1673 C CA . ALA B 1 44 ? -12.109 -6.332 -10.461 1 97.06 44 ALA B CA 1
ATOM 1674 C C . ALA B 1 44 ? -11.578 -6.52 -11.883 1 97.06 44 ALA B C 1
ATOM 1676 O O . ALA B 1 44 ? -10.367 -6.562 -12.094 1 97.06 44 ALA B O 1
ATOM 1677 N N . TYR B 1 45 ? -12.477 -6.605 -12.812 1 97.69 45 TYR B N 1
ATOM 1678 C CA . TYR B 1 45 ? -12.094 -6.781 -14.211 1 97.69 45 TYR B CA 1
ATOM 1679 C C . TYR B 1 45 ? -11.203 -5.641 -14.68 1 97.69 45 TYR B C 1
ATOM 1681 O O . TYR B 1 45 ? -10.141 -5.879 -15.266 1 97.69 45 TYR B O 1
ATOM 1689 N N . ARG B 1 46 ? -11.672 -4.461 -14.391 1 97.06 46 ARG B N 1
ATOM 1690 C CA . ARG B 1 46 ? -10.93 -3.283 -14.828 1 97.06 46 ARG B CA 1
ATOM 1691 C C . ARG B 1 46 ? -9.531 -3.264 -14.227 1 97.06 46 ARG B C 1
ATOM 1693 O O . ARG B 1 46 ? -8.547 -3.037 -14.938 1 97.06 46 ARG B O 1
ATOM 1700 N N . LEU B 1 47 ? -9.43 -3.455 -12.961 1 97 47 LEU B N 1
ATOM 1701 C CA . LEU B 1 47 ? -8.148 -3.422 -12.266 1 97 47 LEU B CA 1
ATOM 1702 C C . LEU B 1 47 ? -7.215 -4.5 -12.797 1 97 47 LEU B C 1
ATOM 1704 O O . LEU B 1 47 ? -6.047 -4.227 -13.086 1 97 47 LEU B O 1
ATOM 1708 N N . LEU B 1 48 ? -7.746 -5.719 -12.953 1 98.38 48 LEU B N 1
ATOM 1709 C CA . LEU B 1 48 ? -6.934 -6.832 -13.422 1 98.38 48 LEU B CA 1
ATOM 1710 C C . LEU B 1 48 ? -6.508 -6.621 -14.875 1 98.38 48 LEU B C 1
ATOM 1712 O O . LEU B 1 48 ? -5.363 -6.91 -15.234 1 98.38 48 LEU B O 1
ATOM 1716 N N . HIS B 1 49 ? -7.402 -6.164 -15.641 1 97.69 49 HIS B N 1
ATOM 1717 C CA . HIS B 1 49 ? -7.09 -5.891 -17.031 1 97.69 49 HIS B CA 1
ATOM 1718 C C . HIS B 1 49 ? -6.02 -4.812 -17.172 1 97.69 49 HIS B C 1
ATOM 1720 O O . HIS B 1 49 ? -5.168 -4.875 -18.062 1 97.69 49 HIS B O 1
ATOM 1726 N N . ASN B 1 50 ? -6.059 -3.791 -16.312 1 98.06 50 ASN B N 1
ATOM 1727 C CA . ASN B 1 50 ? -5.047 -2.74 -16.297 1 98.06 50 ASN B CA 1
ATOM 1728 C C . ASN B 1 50 ? -3.674 -3.285 -15.922 1 98.06 50 ASN B C 1
ATOM 1730 O O . ASN B 1 50 ? -2.65 -2.812 -16.422 1 98.06 50 ASN B O 1
ATOM 1734 N N . LEU B 1 51 ? -3.668 -4.223 -15.031 1 98.19 51 LEU B N 1
ATOM 1735 C CA . LEU B 1 51 ? -2.418 -4.848 -14.617 1 98.19 51 LEU B CA 1
ATOM 1736 C C . LEU B 1 51 ? -1.854 -5.73 -15.727 1 98.19 51 LEU B C 1
ATOM 1738 O O . LEU B 1 51 ? -0.636 -5.879 -15.852 1 98.19 51 LEU B O 1
ATOM 1742 N N . LEU B 1 52 ? -2.777 -6.305 -16.5 1 98.62 52 LEU B N 1
ATOM 1743 C CA . LEU B 1 52 ? -2.395 -7.246 -17.547 1 98.62 52 LEU B CA 1
ATOM 1744 C C . LEU B 1 52 ? -2.922 -6.789 -18.906 1 98.62 52 LEU B C 1
ATOM 1746 O O . LEU B 1 52 ? -3.666 -7.52 -19.562 1 98.62 52 LEU B O 1
ATOM 1750 N N . PRO B 1 53 ? -2.436 -5.668 -19.406 1 97.94 53 PRO B N 1
ATOM 1751 C CA . PRO B 1 53 ? -3 -5.082 -20.625 1 97.94 53 PRO B CA 1
ATOM 1752 C C . PRO B 1 53 ? -2.762 -5.949 -21.859 1 97.94 53 PRO B C 1
ATOM 1754 O O . PRO B 1 53 ? -3.48 -5.828 -22.859 1 97.94 53 PRO B O 1
ATOM 1757 N N . LYS B 1 54 ? -1.775 -6.812 -21.875 1 98 54 LYS B N 1
ATOM 1758 C CA . LYS B 1 54 ? -1.517 -7.715 -22.984 1 98 54 LYS B CA 1
ATOM 1759 C C . LYS B 1 54 ? -1.763 -9.172 -22.594 1 98 54 LYS B C 1
ATOM 1761 O O . LYS B 1 54 ? -1.109 -10.078 -23.109 1 98 54 LYS B O 1
ATOM 1766 N N . GLY B 1 55 ? -2.619 -9.305 -21.516 1 97.56 55 GLY B N 1
ATOM 1767 C CA . GLY B 1 55 ? -2.924 -10.656 -21.062 1 97.56 55 GLY B CA 1
ATOM 1768 C C . GLY B 1 55 ? -1.701 -11.406 -20.562 1 97.56 55 GLY B C 1
ATOM 1769 O O . GLY B 1 55 ? -0.879 -10.859 -19.828 1 97.56 55 GLY B O 1
ATOM 1770 N N . VAL B 1 56 ? -1.61 -12.656 -20.938 1 97.62 56 VAL B N 1
ATOM 1771 C CA . VAL B 1 56 ? -0.551 -13.539 -20.469 1 97.62 56 VAL B CA 1
ATOM 1772 C C . VAL B 1 56 ? 0.796 -13.07 -21.016 1 97.62 56 VAL B C 1
ATOM 1774 O O . VAL B 1 56 ? 1.849 -13.445 -20.5 1 97.62 56 VAL B O 1
ATOM 1777 N N . GLU B 1 57 ? 0.819 -12.203 -22.031 1 97.38 57 GLU B N 1
ATOM 1778 C CA . GLU B 1 57 ? 2.043 -11.719 -22.656 1 97.38 57 GLU B CA 1
ATOM 1779 C C . GLU B 1 57 ? 2.48 -10.383 -22.047 1 97.38 57 GLU B C 1
ATOM 1781 O O . GLU B 1 57 ? 3.42 -9.758 -22.531 1 97.38 57 GLU B O 1
ATOM 1786 N N . THR B 1 58 ? 1.726 -9.898 -21.062 1 98.38 58 THR B N 1
ATOM 1787 C CA . THR B 1 58 ? 2.119 -8.648 -20.438 1 98.38 58 THR B CA 1
ATOM 1788 C C . THR B 1 58 ? 3.557 -8.727 -19.922 1 98.38 58 THR B C 1
ATOM 1790 O O . THR B 1 58 ? 3.9 -9.617 -19.156 1 98.38 58 THR B O 1
ATOM 1793 N N . PRO B 1 59 ? 4.375 -7.84 -20.344 1 97.69 59 PRO B N 1
ATOM 1794 C CA . PRO B 1 59 ? 5.781 -7.887 -19.938 1 97.69 59 PRO B CA 1
ATOM 1795 C C . PRO B 1 59 ? 5.957 -7.941 -18.422 1 97.69 59 PRO B C 1
ATOM 1797 O O . PRO B 1 59 ? 5.184 -7.324 -17.688 1 97.69 59 PRO B O 1
ATOM 1800 N N . ASP B 1 60 ? 6.883 -8.766 -17.891 1 98.06 60 ASP B N 1
ATOM 1801 C CA . ASP B 1 60 ? 7.352 -8.867 -16.516 1 98.06 60 ASP B CA 1
ATOM 1802 C C . ASP B 1 60 ? 6.379 -9.688 -15.664 1 98.06 60 ASP B C 1
ATOM 1804 O O . ASP B 1 60 ? 6.691 -10.039 -14.523 1 98.06 60 ASP B O 1
ATOM 1808 N N . HIS B 1 61 ? 5.207 -9.906 -16.219 1 98.75 61 HIS B N 1
ATOM 1809 C CA . HIS B 1 61 ? 4.238 -10.719 -15.492 1 98.75 61 HIS B CA 1
ATOM 1810 C C . HIS B 1 61 ? 4.316 -12.18 -15.914 1 98.75 61 HIS B C 1
ATOM 1812 O O . HIS B 1 61 ? 4.418 -12.484 -17.109 1 98.75 61 HIS B O 1
ATOM 1818 N N . HIS B 1 62 ? 4.344 -13.047 -14.961 1 98.62 62 HIS B N 1
ATOM 1819 C CA . HIS B 1 62 ? 4.445 -14.484 -15.172 1 98.62 62 HIS B CA 1
ATOM 1820 C C . HIS B 1 62 ? 3.316 -15.227 -14.453 1 98.62 62 HIS B C 1
ATOM 1822 O O . HIS B 1 62 ? 3.176 -15.117 -13.234 1 98.62 62 HIS B O 1
ATOM 1828 N N . LEU B 1 63 ? 2.557 -15.898 -15.195 1 98.81 63 LEU B N 1
ATOM 1829 C CA . LEU B 1 63 ? 1.427 -16.672 -14.68 1 98.81 63 LEU B CA 1
ATOM 1830 C C . LEU B 1 63 ? 1.644 -18.156 -14.898 1 98.81 63 LEU B C 1
ATOM 1832 O O . LEU B 1 63 ? 1.877 -18.609 -16.031 1 98.81 63 LEU B O 1
ATOM 1836 N N . PHE B 1 64 ? 1.549 -18.906 -13.789 1 98.69 64 PHE B N 1
ATOM 1837 C CA . PHE B 1 64 ? 1.918 -20.312 -13.82 1 98.69 64 PHE B CA 1
ATOM 1838 C C . PHE B 1 64 ? 0.782 -21.172 -13.289 1 98.69 64 PHE B C 1
ATOM 1840 O O . PHE B 1 64 ? 0.071 -20.781 -12.367 1 98.69 64 PHE B O 1
ATOM 1847 N N . HIS B 1 65 ? 0.682 -22.359 -13.883 1 98.5 65 HIS B N 1
ATOM 1848 C CA . HIS B 1 65 ? 0.078 -23.484 -13.18 1 98.5 65 HIS B CA 1
ATOM 1849 C C . HIS B 1 65 ? 1.066 -24.109 -12.203 1 98.5 65 HIS B C 1
ATOM 1851 O O . HIS B 1 65 ? 2.25 -24.266 -12.523 1 98.5 65 HIS B O 1
ATOM 1857 N N . ILE B 1 66 ? 0.55 -24.438 -11.07 1 98.31 66 ILE B N 1
ATOM 1858 C CA . ILE B 1 66 ? 1.334 -25.234 -10.141 1 98.31 66 ILE B CA 1
ATOM 1859 C C . ILE B 1 66 ? 1.043 -26.719 -10.352 1 98.31 66 ILE B C 1
ATOM 1861 O O . ILE B 1 66 ? -0.109 -27.141 -10.258 1 98.31 66 ILE B O 1
ATOM 1865 N N . LEU B 1 67 ? 2.092 -27.453 -10.562 1 97.94 67 LEU B N 1
ATOM 1866 C CA . LEU B 1 67 ? 1.927 -28.891 -10.758 1 97.94 67 LEU B CA 1
ATOM 1867 C C . LEU B 1 67 ? 2.607 -29.672 -9.641 1 97.94 67 LEU B C 1
ATOM 1869 O O . LEU B 1 67 ? 3.748 -29.391 -9.281 1 97.94 67 LEU B O 1
ATOM 1873 N N . ASN B 1 68 ? 1.863 -30.484 -9.039 1 96.25 68 ASN B N 1
ATOM 1874 C CA . ASN B 1 68 ? 2.408 -31.531 -8.18 1 96.25 68 ASN B CA 1
ATOM 1875 C C . ASN B 1 68 ? 2.338 -32.906 -8.852 1 96.25 68 ASN B C 1
ATOM 18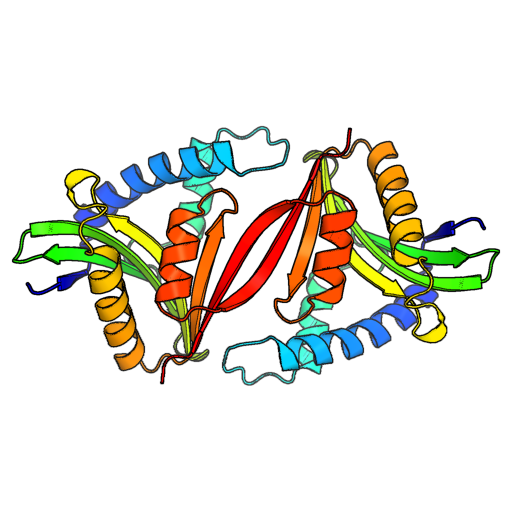77 O O . ASN B 1 68 ? 1.255 -33.469 -8.992 1 96.25 68 ASN B O 1
ATOM 1881 N N . ASP B 1 69 ? 3.447 -33.5 -9.133 1 91.5 69 ASP B N 1
ATOM 1882 C CA . ASP B 1 69 ? 3.49 -34.781 -9.852 1 91.5 69 ASP B CA 1
ATOM 1883 C C . ASP B 1 69 ? 2.543 -34.75 -11.047 1 91.5 69 ASP B C 1
ATOM 1885 O O . ASP B 1 69 ? 1.713 -35.656 -11.203 1 91.5 69 ASP B O 1
ATOM 1889 N N . ASP B 1 70 ? 2.365 -33.719 -11.82 1 89.25 70 ASP B N 1
ATOM 1890 C CA . ASP B 1 70 ? 1.65 -33.531 -13.078 1 89.25 70 ASP B CA 1
ATOM 1891 C C . ASP B 1 70 ? 0.198 -33.125 -12.828 1 89.25 70 ASP B C 1
ATOM 1893 O O . ASP B 1 70 ? -0.574 -32.938 -13.766 1 89.25 70 ASP B O 1
ATOM 1897 N N . GLN B 1 71 ? -0.108 -33.094 -11.602 1 95.88 71 GLN B N 1
ATOM 1898 C CA . GLN B 1 71 ? -1.441 -32.625 -11.242 1 95.88 71 GLN B CA 1
ATOM 1899 C C . GLN B 1 71 ? -1.433 -31.141 -10.938 1 95.88 71 GLN B C 1
ATOM 1901 O O . GLN B 1 71 ? -0.607 -30.656 -10.156 1 95.88 71 GLN B O 1
ATOM 1906 N N . MET B 1 72 ? -2.348 -30.5 -11.664 1 97.25 72 MET B N 1
ATOM 1907 C CA . MET B 1 72 ? -2.479 -29.078 -11.383 1 97.25 72 MET B CA 1
ATOM 1908 C C . MET B 1 72 ? -3.115 -28.844 -10.016 1 97.25 72 MET B C 1
ATOM 1910 O O . MET B 1 72 ? -4.18 -29.391 -9.727 1 97.25 72 MET B O 1
ATOM 1914 N N . ILE B 1 73 ? -2.482 -28 -9.188 1 97.94 73 ILE B N 1
ATOM 1915 C CA . ILE B 1 73 ? -3.012 -27.875 -7.832 1 97.94 73 ILE B CA 1
ATOM 1916 C C . ILE B 1 73 ? -3.291 -26.406 -7.531 1 97.94 73 ILE B C 1
ATOM 1918 O O . ILE B 1 73 ? -3.789 -26.062 -6.453 1 97.94 73 ILE B O 1
ATOM 1922 N N . GLY B 1 74 ? -2.947 -25.484 -8.484 1 98.19 74 GLY B N 1
ATOM 1923 C CA . GLY B 1 74 ? -3.213 -24.078 -8.227 1 98.19 74 GLY B CA 1
ATOM 1924 C C . GLY B 1 74 ? -2.508 -23.156 -9.195 1 98.19 74 GLY B C 1
ATOM 1925 O O . GLY B 1 74 ? -2.186 -23.547 -10.32 1 98.19 74 GLY B O 1
ATOM 1926 N N . TYR B 1 75 ? -2.398 -21.906 -8.852 1 98.56 75 TYR B N 1
ATOM 1927 C CA . TYR B 1 75 ? -1.868 -20.859 -9.727 1 98.56 75 TYR B CA 1
ATOM 1928 C C . TYR B 1 75 ? -0.869 -19.984 -8.977 1 98.56 75 TYR B C 1
ATOM 1930 O O . TYR B 1 75 ? -0.952 -19.844 -7.758 1 98.56 75 TYR B O 1
ATOM 1938 N N . VAL B 1 76 ? 0.064 -19.453 -9.672 1 98.5 76 VAL B N 1
ATOM 1939 C CA . VAL B 1 76 ? 0.935 -18.375 -9.188 1 98.5 76 VAL B CA 1
ATOM 1940 C C . VAL B 1 76 ? 0.974 -17.234 -10.195 1 98.5 76 VAL B C 1
ATOM 1942 O O . VAL B 1 76 ? 1.06 -17.469 -11.406 1 98.5 76 VAL B O 1
ATOM 1945 N N . TRP B 1 77 ? 0.818 -16.047 -9.766 1 98.81 77 TRP B N 1
ATOM 1946 C CA . TRP B 1 77 ? 1.013 -14.828 -10.555 1 98.81 77 TRP B CA 1
ATOM 1947 C C . TRP B 1 77 ? 2.07 -13.93 -9.93 1 98.81 77 TRP B C 1
ATOM 1949 O O . TRP B 1 77 ? 1.894 -13.445 -8.805 1 98.81 77 TRP B O 1
ATOM 1959 N N . ILE B 1 78 ? 3.207 -13.727 -10.656 1 98.75 78 ILE B N 1
ATOM 1960 C CA . ILE B 1 78 ? 4.324 -12.961 -10.125 1 98.75 78 ILE B CA 1
ATOM 1961 C C . ILE B 1 78 ? 4.785 -11.93 -11.148 1 98.75 78 ILE B C 1
ATOM 1963 O O . ILE B 1 78 ? 4.828 -12.219 -12.352 1 98.75 78 ILE B O 1
ATOM 1967 N N . LYS B 1 79 ? 5.055 -10.75 -10.719 1 98.75 79 LYS B N 1
ATOM 1968 C CA . LYS B 1 79 ? 5.707 -9.734 -11.539 1 98.75 79 LYS B CA 1
ATOM 1969 C C . LYS B 1 79 ? 7.195 -9.641 -11.219 1 98.75 79 LYS B C 1
ATOM 1971 O O . LYS B 1 79 ? 7.578 -9.555 -10.047 1 98.75 79 LYS B O 1
ATOM 1976 N N . VAL B 1 80 ? 8.039 -9.664 -12.203 1 98.19 80 VAL B N 1
ATOM 1977 C CA . VAL B 1 80 ? 9.484 -9.594 -12.016 1 98.19 80 VAL B CA 1
ATOM 1978 C C . VAL B 1 80 ? 10.031 -8.336 -12.703 1 98.19 80 VAL B C 1
ATOM 1980 O O . VAL B 1 80 ? 9.883 -8.172 -13.914 1 98.19 80 VAL B O 1
ATOM 1983 N N . GLU B 1 81 ? 10.594 -7.508 -11.953 1 96.75 81 GLU B N 1
ATOM 1984 C CA . GLU B 1 81 ? 11.273 -6.324 -12.469 1 96.75 81 GLU B CA 1
ATOM 1985 C C . GLU B 1 81 ? 12.789 -6.453 -12.32 1 96.75 81 GLU B C 1
ATOM 1987 O O . GLU B 1 81 ? 13.359 -5.984 -11.328 1 96.75 81 GLU B O 1
ATOM 1992 N N . LYS B 1 82 ? 13.398 -6.93 -13.266 1 95.38 82 LYS B N 1
ATOM 1993 C CA . LYS B 1 82 ? 14.82 -7.277 -13.203 1 95.38 82 LYS B CA 1
ATOM 1994 C C . LYS B 1 82 ? 15.68 -6.043 -12.953 1 95.38 82 LYS B C 1
ATOM 1996 O O . LYS B 1 82 ? 16.641 -6.09 -12.188 1 95.38 82 LYS B O 1
ATOM 2001 N N . GLU B 1 83 ? 15.336 -4.945 -13.617 1 93.38 83 GLU B N 1
ATOM 2002 C CA . GLU B 1 83 ? 16.125 -3.723 -13.484 1 93.38 83 GLU B CA 1
ATOM 2003 C C . GLU B 1 83 ? 16.141 -3.227 -12.047 1 93.38 83 GLU B C 1
ATOM 2005 O O . GLU B 1 83 ? 17.094 -2.588 -11.609 1 93.38 83 GLU B O 1
ATOM 2010 N N . LYS B 1 84 ? 15.148 -3.582 -11.328 1 94.25 84 LYS B N 1
ATOM 2011 C CA . LYS B 1 84 ? 15.031 -3.16 -9.93 1 94.25 84 LYS B CA 1
ATOM 2012 C C . LYS B 1 84 ? 15.414 -4.293 -8.984 1 94.25 84 LYS B C 1
ATOM 2014 O O . LYS B 1 84 ? 15.336 -4.137 -7.762 1 94.25 84 LYS B O 1
ATOM 2019 N N . LYS B 1 85 ? 15.664 -5.488 -9.578 1 96.56 85 LYS B N 1
ATOM 2020 C CA . LYS B 1 85 ? 15.969 -6.711 -8.836 1 96.56 85 LYS B CA 1
ATOM 2021 C C . LYS B 1 85 ? 14.875 -7.012 -7.812 1 96.56 85 LYS B C 1
ATOM 2023 O O . LYS B 1 85 ? 15.172 -7.328 -6.656 1 96.56 85 LYS B O 1
ATOM 2028 N N . SER B 1 86 ? 13.727 -6.844 -8.195 1 97.31 86 SER B N 1
ATOM 2029 C CA . SER B 1 86 ? 12.578 -7.031 -7.305 1 97.31 86 SER B CA 1
ATOM 2030 C C . SER B 1 86 ? 11.477 -7.832 -7.984 1 97.31 86 SER B C 1
ATOM 2032 O O . SER B 1 86 ? 11.289 -7.738 -9.203 1 97.31 86 SER B O 1
ATOM 2034 N N . ALA B 1 87 ? 10.828 -8.594 -7.211 1 98.44 87 ALA B N 1
ATOM 2035 C CA . ALA B 1 87 ? 9.641 -9.328 -7.656 1 98.44 87 ALA B CA 1
ATOM 2036 C C . ALA B 1 87 ? 8.469 -9.094 -6.711 1 98.44 87 ALA B C 1
ATOM 2038 O O . ALA B 1 87 ? 8.664 -8.852 -5.52 1 98.44 87 ALA B O 1
ATOM 2039 N N . PHE B 1 88 ? 7.336 -9.141 -7.25 1 98.69 88 PHE B N 1
ATOM 2040 C CA . PHE B 1 88 ? 6.109 -8.961 -6.48 1 98.69 88 PHE B CA 1
ATOM 2041 C C . PHE B 1 88 ? 5.133 -10.109 -6.738 1 98.69 88 PHE B C 1
ATOM 2043 O O . PHE B 1 88 ? 4.762 -10.367 -7.883 1 98.69 88 PHE B O 1
ATOM 2050 N N . LEU B 1 89 ? 4.766 -10.789 -5.668 1 98.62 89 LEU B N 1
ATOM 2051 C CA . LEU B 1 89 ? 3.781 -11.867 -5.758 1 98.62 89 LEU B CA 1
ATOM 2052 C C . LEU B 1 89 ? 2.363 -11.305 -5.738 1 98.62 89 LEU B C 1
ATOM 2054 O O . LEU B 1 89 ? 1.919 -10.758 -4.723 1 98.62 89 LEU B O 1
ATOM 2058 N N . TYR B 1 90 ? 1.644 -11.477 -6.789 1 98.31 90 TYR B N 1
ATOM 2059 C CA . TYR B 1 90 ? 0.259 -11.023 -6.855 1 98.31 90 TYR B CA 1
ATOM 2060 C C . TYR B 1 90 ? -0.689 -12.086 -6.312 1 98.31 90 TYR B C 1
ATOM 2062 O O . TYR B 1 90 ? -1.732 -11.758 -5.742 1 98.31 90 TYR B O 1
ATOM 2070 N N . GLU B 1 91 ? -0.285 -13.367 -6.594 1 97.38 91 GLU B N 1
ATOM 2071 C CA . GLU B 1 91 ? -1.207 -14.406 -6.148 1 97.38 91 GLU B CA 1
ATOM 2072 C C . GLU B 1 91 ? -0.499 -15.75 -6.012 1 97.38 91 GLU B C 1
ATOM 2074 O O . GLU B 1 91 ? 0.306 -16.125 -6.871 1 97.38 91 GLU B O 1
ATOM 2079 N N . ILE B 1 92 ? -0.758 -16.406 -5.023 1 96.69 92 ILE B N 1
ATOM 2080 C CA . ILE B 1 92 ? -0.667 -17.859 -4.902 1 96.69 92 ILE B CA 1
ATOM 2081 C C . ILE B 1 92 ? -2.039 -18.438 -4.562 1 96.69 92 ILE B C 1
ATOM 2083 O O . ILE B 1 92 ? -2.691 -17.984 -3.615 1 96.69 92 ILE B O 1
ATOM 2087 N N . TYR B 1 93 ? -2.52 -19.25 -5.344 1 96.88 93 TYR B N 1
ATOM 2088 C CA . TYR B 1 93 ? -3.834 -19.859 -5.156 1 96.88 93 TYR B CA 1
ATOM 2089 C C . TYR B 1 93 ? -3.754 -21.375 -5.254 1 96.88 93 TYR B C 1
ATOM 2091 O O . TYR B 1 93 ? -3.395 -21.922 -6.301 1 96.88 93 TYR B O 1
ATOM 2099 N N . LEU B 1 94 ? -4.07 -22.031 -4.203 1 96.75 94 LEU B N 1
ATOM 2100 C CA . LEU B 1 94 ? -4.211 -23.469 -4.18 1 96.75 94 LEU B CA 1
ATOM 2101 C C . LEU B 1 94 ? -5.68 -23.875 -4.18 1 96.75 94 LEU B C 1
ATOM 2103 O O . LEU B 1 94 ? -6.496 -23.281 -3.479 1 96.75 94 LEU B O 1
ATOM 2107 N N . PHE B 1 95 ? -5.93 -24.891 -4.992 1 97.38 95 PHE B N 1
ATOM 2108 C CA . PHE B 1 95 ? -7.289 -25.422 -4.938 1 97.38 95 PHE B CA 1
ATOM 2109 C C . PHE B 1 95 ? -7.633 -25.891 -3.531 1 97.38 95 PHE B C 1
ATOM 2111 O O . PHE B 1 95 ? -6.758 -26.359 -2.795 1 97.38 95 PHE B O 1
ATOM 2118 N N . GLU B 1 96 ? -8.891 -25.766 -3.197 1 96 96 GLU B N 1
ATOM 2119 C CA . GLU B 1 96 ? -9.367 -25.984 -1.839 1 96 96 GLU B CA 1
ATOM 2120 C C . GLU B 1 96 ? -8.891 -27.344 -1.306 1 96 96 GLU B C 1
ATOM 2122 O O . GLU B 1 96 ? -8.43 -27.438 -0.168 1 96 96 GLU B O 1
ATOM 2127 N N . ARG B 1 97 ? -8.93 -28.375 -2.092 1 95.81 97 ARG B N 1
ATOM 2128 C CA . ARG B 1 97 ? -8.633 -29.734 -1.646 1 95.81 97 ARG B CA 1
ATOM 2129 C C . ARG B 1 97 ? -7.148 -29.891 -1.334 1 95.81 97 ARG B C 1
ATOM 2131 O O . ARG B 1 97 ? -6.742 -30.891 -0.732 1 95.81 97 ARG B O 1
ATOM 2138 N N . PHE B 1 98 ? -6.355 -28.906 -1.705 1 95.69 98 PHE B N 1
ATOM 2139 C CA . PHE B 1 98 ? -4.914 -29.031 -1.506 1 95.69 98 PHE B CA 1
ATOM 2140 C C . PHE B 1 98 ? -4.43 -28.062 -0.431 1 95.69 98 PHE B C 1
ATOM 2142 O O . PHE B 1 98 ? -3.227 -27.938 -0.201 1 95.69 98 PHE B O 1
ATOM 2149 N N . ARG B 1 99 ? -5.305 -27.375 0.203 1 92.75 99 ARG B N 1
ATOM 2150 C CA . ARG B 1 99 ? -4.953 -26.422 1.25 1 92.75 99 ARG B CA 1
ATOM 2151 C C . ARG B 1 99 ? -4.742 -27.125 2.584 1 92.75 99 ARG B C 1
ATOM 2153 O O . ARG B 1 99 ? -5.285 -28.203 2.814 1 92.75 99 ARG B O 1
ATOM 2160 N N . GLY B 1 100 ? -3.873 -26.469 3.377 1 90.62 100 GLY B N 1
ATOM 2161 C CA . GLY B 1 100 ? -3.625 -27.016 4.703 1 90.62 100 GLY B CA 1
ATOM 2162 C C . GLY B 1 100 ? -2.764 -28.266 4.684 1 90.62 100 GLY B C 1
ATOM 2163 O O . GLY B 1 100 ? -2.748 -29.031 5.652 1 90.62 100 GLY B O 1
ATOM 2164 N N . MET B 1 101 ? -2.129 -28.547 3.598 1 93.06 101 MET B N 1
ATOM 2165 C CA . MET B 1 101 ? -1.348 -29.781 3.438 1 93.06 101 MET B CA 1
ATOM 2166 C C . MET B 1 101 ? 0.135 -29.453 3.277 1 93.06 101 MET B C 1
ATOM 2168 O O . MET B 1 101 ? 0.927 -30.328 2.918 1 93.06 101 MET B O 1
ATOM 2172 N N . GLY B 1 102 ? 0.521 -28.188 3.453 1 92.69 102 GLY B N 1
ATOM 2173 C CA . GLY B 1 102 ? 1.923 -27.797 3.387 1 92.69 102 GLY B CA 1
ATOM 2174 C C . GLY B 1 102 ? 2.359 -27.375 1.997 1 92.69 102 GLY B C 1
ATOM 2175 O O . GLY B 1 102 ? 3.5 -26.953 1.803 1 92.69 102 GLY B O 1
ATOM 2176 N N . PHE B 1 103 ? 1.482 -27.422 1.008 1 94.62 103 PHE B N 1
ATOM 2177 C CA . PHE B 1 103 ? 1.823 -27.094 -0.371 1 94.62 103 PHE B CA 1
ATOM 2178 C C . PHE B 1 103 ? 2.18 -25.625 -0.5 1 94.62 103 PHE B C 1
ATOM 2180 O O . PHE B 1 103 ? 2.994 -25.234 -1.346 1 94.62 103 PHE B O 1
ATOM 2187 N N . GLY B 1 104 ? 1.628 -24.797 0.31 1 94.69 104 GLY B N 1
ATOM 2188 C CA . GLY B 1 104 ? 1.943 -23.391 0.26 1 94.69 104 GLY B CA 1
ATOM 2189 C C . GLY B 1 104 ? 3.422 -23.094 0.44 1 94.69 104 GLY B C 1
ATOM 2190 O O . GLY B 1 104 ? 4.016 -22.359 -0.349 1 94.69 104 GLY B O 1
ATOM 2191 N N . THR B 1 105 ? 3.918 -23.688 1.446 1 95.5 105 THR B N 1
ATOM 2192 C CA . THR B 1 105 ? 5.336 -23.531 1.745 1 95.5 105 THR B CA 1
ATOM 2193 C C . THR B 1 105 ? 6.195 -24.062 0.607 1 95.5 105 THR B C 1
ATOM 2195 O O . THR B 1 105 ? 7.148 -23.406 0.178 1 95.5 105 THR B O 1
ATOM 2198 N N . LYS B 1 106 ? 5.84 -25.203 0.139 1 96 106 LYS B N 1
ATOM 2199 C CA . LYS B 1 106 ? 6.602 -25.844 -0.938 1 96 106 LYS B CA 1
ATOM 2200 C C . LYS B 1 106 ? 6.566 -24.984 -2.205 1 96 106 LYS B C 1
ATOM 2202 O O . LYS B 1 106 ? 7.59 -24.812 -2.869 1 96 106 LYS B O 1
ATOM 2207 N N . VAL B 1 107 ? 5.43 -24.484 -2.545 1 96.94 107 VAL B N 1
ATOM 2208 C CA . VAL B 1 107 ? 5.266 -23.656 -3.74 1 96.94 107 VAL B CA 1
ATOM 2209 C C . VAL B 1 107 ? 6.082 -22.375 -3.602 1 96.94 107 VAL B C 1
ATOM 2211 O O . VAL B 1 107 ? 6.805 -21.984 -4.523 1 96.94 107 VAL B O 1
ATOM 2214 N N . MET B 1 108 ? 6.031 -21.75 -2.453 1 96.81 108 MET B N 1
ATOM 2215 C CA . 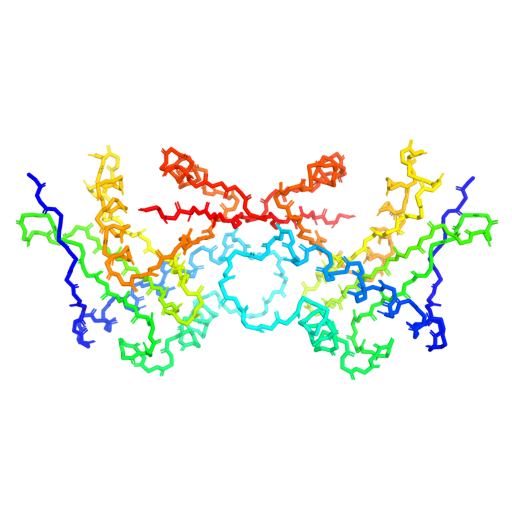MET B 1 108 ? 6.742 -20.5 -2.227 1 96.81 108 MET B CA 1
ATOM 2216 C C . MET B 1 108 ? 8.25 -20.703 -2.303 1 96.81 108 MET B C 1
ATOM 2218 O O . MET B 1 108 ? 8.977 -19.844 -2.803 1 96.81 108 MET B O 1
ATOM 2222 N N . THR B 1 109 ? 8.688 -21.797 -1.796 1 95.88 109 THR B N 1
ATOM 2223 C CA . THR B 1 109 ? 10.109 -22.125 -1.912 1 95.88 109 THR B CA 1
ATOM 2224 C C . THR B 1 109 ? 10.516 -22.25 -3.377 1 95.88 109 THR B C 1
ATOM 2226 O O . THR B 1 109 ? 11.555 -21.734 -3.783 1 95.88 109 THR B O 1
ATOM 2229 N N . THR B 1 110 ? 9.695 -22.922 -4.141 1 97 110 THR B N 1
ATOM 2230 C CA . THR B 1 110 ? 9.945 -23.094 -5.57 1 97 110 THR B CA 1
ATOM 2231 C C . THR B 1 110 ? 9.938 -21.734 -6.277 1 97 110 THR B C 1
ATOM 2233 O O . THR B 1 110 ? 10.789 -21.469 -7.121 1 97 110 THR B O 1
ATOM 2236 N N . VAL B 1 111 ? 8.992 -20.891 -5.965 1 97.81 111 VAL B N 1
ATOM 2237 C CA . VAL B 1 111 ? 8.891 -19.547 -6.535 1 97.81 111 VAL B CA 1
ATOM 2238 C C . VAL B 1 111 ? 10.141 -18.75 -6.195 1 97.81 111 VAL B C 1
ATOM 2240 O O . VAL B 1 111 ? 10.711 -18.078 -7.062 1 97.81 111 VAL B O 1
ATOM 2243 N N . GLU B 1 112 ? 10.555 -18.812 -4.961 1 97.38 112 GLU B N 1
ATOM 2244 C CA . GLU B 1 112 ? 11.75 -18.094 -4.527 1 97.38 112 GLU B CA 1
ATOM 2245 C C . GLU B 1 112 ? 12.984 -18.547 -5.293 1 97.38 112 GLU B C 1
ATOM 2247 O O . GLU B 1 112 ? 13.812 -17.719 -5.695 1 97.38 112 GLU B O 1
ATOM 2252 N N . GLU B 1 113 ? 13.133 -19.828 -5.426 1 96.62 113 GLU B N 1
ATOM 2253 C CA . GLU B 1 113 ? 14.234 -20.344 -6.223 1 96.62 113 GLU B CA 1
ATOM 2254 C C . GLU B 1 113 ? 14.188 -19.828 -7.652 1 96.62 113 GLU B C 1
ATOM 2256 O O . GLU B 1 113 ? 15.211 -19.438 -8.211 1 96.62 113 GLU B O 1
ATOM 2261 N N . TRP B 1 114 ? 13.008 -19.844 -8.211 1 97.25 114 TRP B N 1
ATOM 2262 C CA . TRP B 1 114 ? 12.812 -19.375 -9.578 1 97.25 114 TRP B CA 1
ATOM 2263 C C . TRP B 1 114 ? 13.211 -17.906 -9.719 1 97.25 114 TRP B C 1
ATOM 2265 O O . TRP B 1 114 ? 13.922 -17.531 -10.648 1 97.25 114 TRP B O 1
ATOM 2275 N N . ILE B 1 115 ? 12.805 -17.062 -8.797 1 97.19 115 ILE B N 1
ATOM 2276 C CA . ILE B 1 115 ? 13.109 -15.641 -8.922 1 97.19 115 ILE B CA 1
ATOM 2277 C C . ILE B 1 115 ? 14.578 -15.398 -8.609 1 97.19 115 ILE B C 1
ATOM 2279 O O . ILE B 1 115 ? 15.195 -14.477 -9.156 1 97.19 115 ILE B O 1
ATOM 2283 N N . HIS B 1 116 ? 15.109 -16.188 -7.711 1 96.94 116 HIS B N 1
ATOM 2284 C CA . HIS B 1 116 ? 16.531 -16.109 -7.434 1 96.94 116 HIS B CA 1
ATOM 2285 C C . HIS B 1 116 ? 17.359 -16.312 -8.703 1 96.94 116 HIS B C 1
ATOM 2287 O O . HIS B 1 116 ? 18.328 -15.602 -8.953 1 96.94 116 HIS B O 1
ATOM 2293 N N . GLN B 1 117 ? 16.938 -17.25 -9.422 1 96.5 117 GLN B N 1
ATOM 2294 C CA . GLN B 1 117 ? 17.625 -17.578 -10.664 1 96.5 117 GLN B CA 1
ATOM 2295 C C . GLN B 1 117 ? 17.531 -16.422 -11.664 1 96.5 117 GLN B C 1
ATOM 2297 O O . GLN B 1 117 ? 18.328 -16.312 -12.586 1 96.5 117 GLN B O 1
ATOM 2302 N N . GLN B 1 118 ? 16.609 -15.547 -11.492 1 95.5 118 GLN B N 1
ATOM 2303 C CA . GLN B 1 118 ? 16.422 -14.391 -12.367 1 95.5 118 GLN B CA 1
ATOM 2304 C C . GLN B 1 118 ? 17.203 -13.18 -11.852 1 95.5 118 GLN B C 1
ATOM 2306 O O . GLN B 1 118 ? 17.094 -12.086 -12.406 1 95.5 118 GLN B O 1
ATOM 2311 N N . GLY B 1 119 ? 17.891 -13.352 -10.781 1 95.56 119 GLY B N 1
ATOM 2312 C CA . GLY B 1 119 ? 18.719 -12.281 -10.25 1 95.56 119 GLY B CA 1
ATOM 2313 C C . GLY B 1 119 ? 17.953 -11.336 -9.336 1 95.56 119 GLY B C 1
ATOM 2314 O O . GLY B 1 119 ? 18.359 -10.188 -9.148 1 95.56 119 GLY B O 1
ATOM 2315 N N . ILE B 1 120 ? 16.891 -11.773 -8.836 1 96.69 120 ILE B N 1
ATOM 2316 C CA . ILE B 1 120 ? 16.047 -10.945 -7.98 1 96.69 120 ILE B CA 1
ATOM 2317 C C . ILE B 1 120 ? 16.609 -10.93 -6.562 1 96.69 120 ILE B C 1
ATOM 2319 O O . ILE B 1 120 ? 17.031 -11.969 -6.043 1 96.69 120 ILE B O 1
ATOM 2323 N N . ALA B 1 121 ? 16.562 -9.789 -5.91 1 96.44 121 ALA B N 1
ATOM 2324 C CA . ALA B 1 121 ? 17.094 -9.617 -4.562 1 96.44 121 ALA B CA 1
ATOM 2325 C C . ALA B 1 121 ? 15.977 -9.383 -3.551 1 96.44 121 ALA B C 1
ATOM 2327 O O . ALA B 1 121 ? 16.141 -9.664 -2.361 1 96.44 121 ALA B O 1
ATOM 2328 N N . TYR B 1 122 ? 14.867 -8.844 -3.994 1 97.19 122 TYR B N 1
ATOM 2329 C CA . TYR B 1 122 ? 13.773 -8.484 -3.1 1 97.19 122 TYR B CA 1
ATOM 2330 C C . TYR B 1 122 ? 12.469 -9.117 -3.557 1 97.19 122 TYR B C 1
ATOM 2332 O O . TYR B 1 122 ? 12.047 -8.93 -4.703 1 97.19 122 TYR B O 1
ATOM 2340 N N . PHE B 1 123 ? 11.891 -9.898 -2.723 1 98.38 123 PHE B N 1
ATOM 2341 C CA . PHE B 1 123 ? 10.609 -10.547 -2.957 1 98.38 123 PHE B CA 1
ATOM 2342 C C . PHE B 1 123 ? 9.516 -9.898 -2.111 1 98.38 123 PHE B C 1
ATOM 2344 O O . PHE B 1 123 ? 9.586 -9.922 -0.881 1 98.38 123 PHE B O 1
ATOM 2351 N N . LYS B 1 124 ? 8.531 -9.305 -2.783 1 98.25 124 LYS B N 1
ATOM 2352 C CA . LYS B 1 124 ? 7.52 -8.492 -2.111 1 98.25 124 LYS B CA 1
ATOM 2353 C C . LYS B 1 124 ? 6.121 -9.047 -2.346 1 98.25 124 LYS B C 1
ATOM 2355 O O . LYS B 1 124 ? 5.895 -9.797 -3.299 1 98.25 124 LYS B O 1
ATOM 2360 N N . LEU B 1 125 ? 5.223 -8.664 -1.483 1 98.38 125 LEU B N 1
ATOM 2361 C CA . LEU B 1 125 ? 3.822 -9.047 -1.626 1 98.38 125 LEU B CA 1
ATOM 2362 C C . LEU B 1 125 ? 2.93 -8.172 -0.745 1 98.38 125 LEU B C 1
ATOM 2364 O O . LEU B 1 125 ? 3.426 -7.316 -0.011 1 98.38 125 LEU B O 1
ATOM 2368 N N . HIS B 1 126 ? 1.685 -8.375 -0.881 1 97.81 126 HIS B N 1
ATOM 2369 C CA . HIS B 1 126 ? 0.673 -7.66 -0.111 1 97.81 126 HIS B CA 1
ATOM 2370 C C . HIS B 1 126 ? -0.352 -8.625 0.479 1 97.81 126 HIS B C 1
ATOM 2372 O O . HIS B 1 126 ? -0.792 -9.555 -0.194 1 97.81 126 HIS B O 1
ATOM 2378 N N . VAL B 1 127 ? -0.693 -8.406 1.688 1 96.88 127 VAL B N 1
ATOM 2379 C CA . VAL B 1 127 ? -1.687 -9.203 2.395 1 96.88 127 VAL B CA 1
ATOM 2380 C C . VAL B 1 127 ? -2.805 -8.305 2.912 1 96.88 127 VAL B C 1
ATOM 2382 O O . VAL B 1 127 ? -2.545 -7.301 3.576 1 96.88 127 VAL B O 1
ATOM 2385 N N . PHE B 1 128 ? -3.982 -8.656 2.617 1 94.62 128 PHE B N 1
ATOM 2386 C CA . PHE B 1 128 ? -5.105 -7.93 3.195 1 94.62 128 PHE B CA 1
ATOM 2387 C C . PHE B 1 128 ? -5.188 -8.164 4.699 1 94.62 128 PHE B C 1
ATOM 2389 O O . PHE B 1 128 ? -4.867 -9.258 5.18 1 94.62 128 PHE B O 1
ATOM 2396 N N . GLY B 1 129 ? -5.645 -7.203 5.398 1 90.75 129 GLY B N 1
ATOM 2397 C CA . GLY B 1 129 ? -5.707 -7.266 6.852 1 90.75 129 GLY B CA 1
ATOM 2398 C C . GLY B 1 129 ? -6.52 -8.438 7.363 1 90.75 129 GLY B C 1
ATOM 2399 O O . GLY B 1 129 ? -6.242 -8.969 8.438 1 90.75 129 GLY B O 1
ATOM 2400 N N . SER B 1 130 ? -7.504 -8.867 6.668 1 88.81 130 SER B N 1
ATOM 2401 C CA . SER B 1 130 ? -8.398 -9.945 7.082 1 88.81 130 SER B CA 1
ATOM 2402 C C . SER B 1 130 ? -7.777 -11.312 6.816 1 88.81 130 SER B C 1
ATOM 2404 O O . SER B 1 130 ? -8.266 -12.328 7.309 1 88.81 130 SER B O 1
ATOM 2406 N N . ASN B 1 131 ? -6.746 -11.312 6.121 1 89.62 131 ASN B N 1
ATOM 2407 C CA . ASN B 1 131 ? -6.145 -12.578 5.715 1 89.62 131 ASN B CA 1
ATOM 2408 C C . ASN B 1 131 ? -5.02 -12.992 6.656 1 89.62 131 ASN B C 1
ATOM 2410 O O . ASN B 1 131 ? -3.859 -13.078 6.246 1 89.62 131 ASN B O 1
ATOM 2414 N N . THR B 1 132 ? -5.316 -13.391 7.77 1 88 132 THR B N 1
ATOM 2415 C CA . THR B 1 132 ? -4.348 -13.688 8.82 1 88 132 THR B CA 1
ATOM 2416 C C . THR B 1 132 ? -3.582 -14.969 8.492 1 88 132 THR B C 1
ATOM 2418 O O . THR B 1 132 ? -2.426 -15.125 8.891 1 88 132 THR B O 1
ATOM 2421 N N . GLY B 1 133 ? -4.254 -15.891 7.805 1 87 133 GLY B N 1
ATOM 2422 C CA . GLY B 1 133 ? -3.59 -17.125 7.414 1 87 133 GLY B CA 1
ATOM 2423 C C . GLY B 1 133 ? -2.412 -16.906 6.488 1 87 133 GLY B C 1
ATOM 2424 O O . GLY B 1 133 ? -1.332 -17.453 6.699 1 87 133 GLY B O 1
ATOM 2425 N N . ALA B 1 134 ? -2.607 -16.078 5.508 1 91.12 134 ALA B N 1
ATOM 2426 C CA . ALA B 1 134 ? -1.523 -15.781 4.578 1 91.12 134 ALA B CA 1
ATOM 2427 C C . ALA B 1 134 ? -0.385 -15.047 5.281 1 91.12 134 ALA B C 1
ATOM 2429 O O . ALA B 1 134 ? 0.79 -15.344 5.051 1 91.12 134 ALA B O 1
ATOM 2430 N N . ARG B 1 135 ? -0.733 -14.133 6.098 1 93.56 135 ARG B N 1
ATOM 2431 C CA . ARG B 1 135 ? 0.279 -13.391 6.836 1 93.56 135 ARG B CA 1
ATOM 2432 C C . ARG B 1 135 ? 1.197 -14.328 7.609 1 93.56 135 ARG B C 1
ATOM 2434 O O . ARG B 1 135 ? 2.422 -14.188 7.566 1 93.56 135 ARG B O 1
ATOM 2441 N N . LYS B 1 136 ? 0.619 -15.219 8.312 1 92.19 136 LYS B N 1
ATOM 2442 C CA . LYS B 1 136 ? 1.385 -16.172 9.102 1 92.19 136 LYS B CA 1
ATOM 2443 C C . LYS B 1 136 ? 2.326 -17 8.227 1 92.19 136 LYS B C 1
ATOM 2445 O O . LYS B 1 136 ? 3.484 -17.219 8.586 1 92.19 136 LYS B O 1
ATOM 2450 N N . LEU B 1 137 ? 1.811 -17.453 7.16 1 91.12 137 LEU B N 1
ATOM 2451 C CA . LEU B 1 137 ? 2.619 -18.219 6.211 1 91.12 137 LEU B CA 1
ATOM 2452 C C . LEU B 1 137 ? 3.852 -17.422 5.789 1 91.12 137 LEU B C 1
ATOM 2454 O O . LEU B 1 137 ? 4.969 -17.938 5.824 1 91.12 137 LEU B O 1
ATOM 2458 N N . TYR B 1 138 ? 3.652 -16.188 5.41 1 96.81 138 TYR B N 1
ATOM 2459 C CA . TYR B 1 138 ? 4.738 -15.375 4.867 1 96.81 138 TYR B CA 1
ATOM 2460 C C . TYR B 1 138 ? 5.738 -15 5.957 1 96.81 138 TYR B C 1
ATOM 2462 O O . TYR B 1 138 ? 6.941 -14.93 5.703 1 96.81 138 TYR B O 1
ATOM 2470 N N . GLU B 1 139 ? 5.191 -14.797 7.133 1 95.62 139 GLU B N 1
ATOM 2471 C CA . GLU B 1 139 ? 6.09 -14.586 8.266 1 95.62 139 GLU B CA 1
ATOM 2472 C C . GLU B 1 139 ? 6.98 -15.797 8.5 1 95.62 139 GLU B C 1
ATOM 2474 O O . GLU B 1 139 ? 8.188 -15.656 8.719 1 95.62 139 GLU B O 1
ATOM 2479 N N . GLU B 1 140 ? 6.398 -16.953 8.477 1 94.56 140 GLU B N 1
ATOM 2480 C CA . GLU B 1 140 ? 7.137 -18.203 8.656 1 94.56 140 GLU B CA 1
ATOM 2481 C C . GLU B 1 140 ? 8.18 -18.391 7.559 1 94.56 140 GLU B C 1
ATOM 2483 O O . GLU B 1 140 ? 9.234 -18.984 7.785 1 94.56 140 GLU B O 1
ATOM 2488 N N . LEU B 1 141 ? 7.91 -17.844 6.453 1 95.94 141 LEU B N 1
ATOM 2489 C CA . LEU B 1 141 ? 8.797 -17.984 5.305 1 95.94 141 LEU B CA 1
ATOM 2490 C C . LEU B 1 141 ? 9.875 -16.906 5.309 1 95.94 141 LEU B C 1
ATOM 2492 O O . LEU B 1 141 ? 10.688 -16.828 4.387 1 95.94 141 LEU B O 1
ATOM 2496 N N . GLY B 1 142 ? 9.844 -16.031 6.32 1 96.69 142 GLY B N 1
ATOM 2497 C CA . GLY B 1 142 ? 10.93 -15.078 6.5 1 96.69 142 GLY B CA 1
ATOM 2498 C C . GLY B 1 142 ? 10.609 -13.695 5.965 1 96.69 142 GLY B C 1
ATOM 2499 O O . GLY B 1 142 ? 11.484 -12.828 5.91 1 96.69 142 GLY B O 1
ATOM 2500 N N . PHE B 1 143 ? 9.359 -13.484 5.5 1 97.56 143 PHE B N 1
ATOM 2501 C CA . PHE B 1 143 ? 8.961 -12.141 5.102 1 97.56 143 PHE B CA 1
ATOM 2502 C C . PHE B 1 143 ? 8.836 -11.227 6.316 1 97.56 143 PHE B C 1
ATOM 2504 O O . PHE B 1 143 ? 8.414 -11.664 7.387 1 97.56 143 PHE B O 1
ATOM 2511 N N . GLU B 1 144 ? 9.172 -9.961 6.117 1 96.31 144 GLU B N 1
ATOM 2512 C CA . GLU B 1 144 ? 9.016 -8.93 7.133 1 96.31 144 GLU B CA 1
ATOM 2513 C C . GLU B 1 144 ? 8.047 -7.84 6.672 1 96.31 144 GLU B C 1
ATOM 2515 O O . GLU B 1 144 ? 7.797 -7.691 5.473 1 96.31 144 GLU B O 1
ATOM 2520 N N . ILE B 1 145 ? 7.586 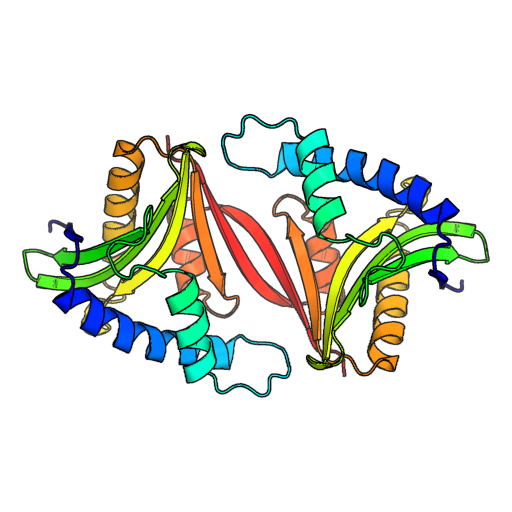-7.109 7.586 1 95.44 145 ILE B N 1
ATOM 2521 C CA . ILE B 1 145 ? 6.672 -6.02 7.266 1 95.44 145 ILE B CA 1
ATOM 2522 C C . ILE B 1 145 ? 7.453 -4.848 6.672 1 95.44 145 ILE B C 1
ATOM 2524 O O . ILE B 1 145 ? 8.367 -4.32 7.309 1 95.44 145 ILE B O 1
ATOM 2528 N N . ALA B 1 146 ? 7.09 -4.469 5.488 1 96.25 146 ALA B N 1
ATOM 2529 C CA . ALA B 1 146 ? 7.691 -3.301 4.852 1 96.25 146 ALA B CA 1
ATOM 2530 C C . ALA B 1 146 ? 6.848 -2.051 5.094 1 96.25 146 ALA B C 1
ATOM 2532 O O . ALA B 1 146 ? 7.379 -0.942 5.172 1 96.25 146 ALA B O 1
ATOM 2533 N N . GLY B 1 147 ? 5.609 -2.246 5.137 1 96.94 147 GLY B N 1
ATOM 2534 C CA . GLY B 1 147 ? 4.66 -1.166 5.355 1 96.94 147 GLY B CA 1
ATOM 2535 C C . GLY B 1 147 ? 3.264 -1.656 5.684 1 96.94 147 GLY B C 1
ATOM 2536 O O . GLY B 1 147 ? 2.902 -2.787 5.348 1 96.94 147 GLY B O 1
ATOM 2537 N N . ILE B 1 148 ? 2.482 -0.792 6.312 1 97.06 148 ILE B N 1
ATOM 2538 C CA . ILE B 1 148 ? 1.14 -1.148 6.758 1 97.06 148 ILE B CA 1
ATOM 2539 C C . ILE B 1 148 ? 0.15 -0.069 6.324 1 97.06 148 ILE B C 1
ATOM 2541 O O . ILE B 1 148 ? 0.368 1.118 6.578 1 97.06 148 ILE B O 1
ATOM 2545 N N . ASN B 1 149 ? -0.803 -0.493 5.633 1 97.69 149 ASN B N 1
ATOM 2546 C CA . ASN B 1 149 ? -1.952 0.372 5.387 1 97.69 149 ASN B CA 1
ATOM 2547 C C . ASN B 1 149 ? -2.998 0.24 6.492 1 97.69 149 ASN B C 1
ATOM 2549 O O . ASN B 1 149 ? -3.4 -0.871 6.84 1 97.69 149 ASN B O 1
ATOM 2553 N N . MET B 1 150 ? -3.422 1.354 7.043 1 97.81 150 MET B N 1
ATOM 2554 C CA . MET B 1 150 ? -4.383 1.34 8.141 1 97.81 150 MET B CA 1
ATOM 2555 C C . MET B 1 150 ? -5.617 2.162 7.797 1 97.81 150 MET B C 1
ATOM 2557 O O . MET B 1 150 ? -5.582 2.996 6.891 1 97.81 150 MET B O 1
ATOM 2561 N N . MET B 1 151 ? -6.648 1.854 8.516 1 97.44 151 MET B N 1
ATOM 2562 C CA . MET B 1 151 ? -7.906 2.551 8.266 1 97.44 151 MET B CA 1
ATOM 2563 C C . MET B 1 151 ? -8.742 2.637 9.531 1 97.44 151 MET B C 1
ATOM 2565 O O . MET B 1 151 ? -8.594 1.811 10.438 1 97.44 151 MET B O 1
ATOM 2569 N N . LYS B 1 152 ? -9.508 3.604 9.602 1 97.06 152 LYS B N 1
ATOM 2570 C CA . LYS B 1 152 ? -10.469 3.824 10.68 1 97.06 152 LYS B CA 1
ATOM 2571 C C . LYS B 1 152 ? -11.805 4.32 10.125 1 97.06 152 LYS B C 1
ATOM 2573 O O . LYS B 1 152 ? -11.836 5.227 9.289 1 97.06 152 LYS B O 1
ATOM 2578 N N . LYS B 1 153 ? -12.867 3.719 10.516 1 95.38 153 LYS B N 1
ATOM 2579 C CA . LYS B 1 153 ? -14.188 4.246 10.203 1 95.38 153 LYS B CA 1
ATOM 2580 C C . LYS B 1 153 ? -14.555 5.406 11.117 1 95.38 153 LYS B C 1
ATOM 2582 O O . LYS B 1 153 ? -14.414 5.305 12.344 1 95.38 153 LYS B O 1
ATOM 2587 N N . ILE B 1 154 ? -14.883 6.441 10.438 1 92.06 154 ILE B N 1
ATOM 2588 C CA . ILE B 1 154 ? -15.266 7.641 11.18 1 92.06 154 ILE B CA 1
ATOM 2589 C C . ILE B 1 154 ? -16.781 7.672 11.367 1 92.06 154 ILE B C 1
ATOM 2591 O O . ILE B 1 154 ? -17.531 7.477 10.422 1 92.06 154 ILE B O 1
ATOM 2595 N N . ASN B 1 155 ? -17.359 7.594 12.57 1 78.44 155 ASN B N 1
ATOM 2596 C CA . ASN B 1 155 ? -18.781 7.645 12.906 1 78.44 155 ASN B CA 1
ATOM 2597 C C . ASN B 1 155 ? -19.234 9.078 13.195 1 78.44 155 ASN B C 1
ATOM 2599 O O . ASN B 1 155 ? -18.453 9.891 13.68 1 78.44 155 ASN B O 1
#

Secondary structure (DSSP, 8-state):
--EEEEEPPHHHHHHHHHHHHHHHHHHHHHH--S--SS-HHHHHHHHHHHH-TTGGG-TTEEEEEEEETTEEEEEEEEEEEGGGTEEEEEEEEE-GGGTTSSHHHHHHHHHHHHHHHTT--EEEEEEETT-HHHHHHHHHTT-EEEEEEEEEE--/--EEEEEPPHHHHHHHHHHHHHHHHHHHHHH--S--SS-HHHHHHHHHHHH-TTGGG-TTEEEEEEEETTEEEEEEEEEEEGGGTEEEEEEEEE-GGGTTSSHHHHHHHHHHHHHHHTT--EEEEEEETT-HHHHHHHHHTT-EEEEEEEEEE--

Foldseek 3Di:
DDKDWAFDDQVRQVVVLVVQLVVQLVVCVVFPDDDDPDRSSVVSNVVVCVVAVPGSPRPQWTKTFIDDVNDGFWIWIKGHDLVVLEIETEDTTGDPVCPPVCVVVVVVVVVVVVSVVSRHDYYYYDDGPVCVVVVVSVVVVPDDDPDDDDDDDDD/DDKDWAFDDQVRQVVVLVVQLVVQLVVCVVFPDDDDPDRSSVVSNVVVCVVVVPGSPRPQWTKTFIDDVNDGFWIWIKGHDLVVLEIETEDTDGDPVCPPVCVVVVVVVVVVVVSVVSRHDYYYYDDGPVCVVVVVSVVVVPDDDPDDDDDDDDD

Organism: NCBI:txid1368476

Nearest PDB structures (foldseek):
  4nsq-assembly1_A  TM=7.072E-01  e=1.489E-06  Homo sapiens
  5trm-assembly1_C  TM=6.790E-01  e=4.675E-06  Homo sapiens
  5trm-assembly1_J  TM=6.877E-01  e=6.846E-06  Homo sapiens
  5trm-assembly1_G  TM=6.836E-01  e=7.774E-06  Homo sapiens
  1cm0-assembly1_B  TM=6.762E-01  e=1.893E-05  Homo sapiens

pLDDT: mean 95.34, std 4.5, range [63.56, 98.81]

Radius of gyration: 21.8 Å; Cα contacts (8 Å, |Δi|>4): 511; chains: 2; bounding box: 41×66×49 Å

Solvent-accessible surface area (backbone atoms only — not comparable to full-atom values): 16520 Å² total; per-residue (Å²): 140,54,79,44,80,40,73,54,48,70,70,56,35,54,57,48,49,57,52,45,27,54,55,43,13,54,49,44,68,75,66,60,74,55,55,67,92,65,54,43,54,61,48,27,43,52,56,51,42,66,75,28,76,56,50,81,67,21,83,50,44,46,50,26,38,30,22,49,80,83,38,76,46,33,38,38,34,36,37,48,41,64,86,30,20,25,30,37,49,78,40,78,43,63,41,75,92,52,53,94,69,59,49,65,62,55,48,49,51,51,50,49,53,55,42,43,74,63,60,31,39,24,45,30,39,69,39,52,46,86,42,57,70,59,49,51,52,41,44,73,71,59,36,40,66,54,26,36,34,32,33,28,78,54,131,139,54,78,44,80,39,73,54,50,69,70,55,36,55,57,48,50,57,52,46,27,54,56,42,13,54,50,44,68,73,65,60,74,55,56,67,92,65,54,44,54,61,49,27,42,52,55,51,41,66,76,28,75,55,51,82,69,21,83,49,44,45,50,27,38,29,23,49,82,84,37,76,46,34,40,36,33,35,36,50,40,63,86,30,20,25,31,38,49,78,41,77,44,63,41,76,93,53,56,96,69,59,49,66,62,55,49,51,53,51,51,51,53,55,41,44,74,64,60,31,39,24,44,30,38,71,39,52,46,85,42,56,68,60,49,52,54,40,44,74,72,58,35,42,67,53,26,36,34,32,34,28,78,53,130

InterPro domains:
  IPR000182 GNAT domain [PF00583] (51-143)
  IPR000182 GNAT domain [PS51186] (3-155)
  IPR016181 Acyl-CoA N-acyltransferase [SSF55729] (15-148)
  IPR052829 N-acetyltransferase domain-containing protein [PTHR43259] (38-149)

=== Feature glossary ===
The features interleaved in this record are:

— What the protein is —

Sequence gives the chain of amino acids in standard one-letter code (A=alanine, C=cysteine, …, Y=tyrosine), read N→C. It is the only feature that is directly encoded by the gene; all structural features are derived from the folded form of this sequence.

Database cross-references. InterPro integrates a dozen domain/family signature databases into unified entries with residue-range hits. GO terms attach function/process/location labels with evidence codes. CATH codes position the fold in a four-level structural taxonomy. Organism is the NCBI-taxonomy species name.

— Where its atoms are —

Atomic coordinates in PDBx/mmCIF format — the same representation the Protein Data Bank distributes. Each line of the _atom_site loop places one backbone atom in Cartesian space (units: ångströms, origin: arbitrary).

The six renders are orthographic views along the three Cartesian axes in both directions. Representation (cartoon, sticks, or surface) and color scheme (sequence-rainbow or by-chain) vary across proteins so the training set covers all the common visualization conventions.

— Local backbone conformation —

Eight-state secondary structure (DSSP): H is the canonical α-helix, G the tighter 3₁₀-helix, I the wider π-helix; E/B are β-structure, T and S are turns and bends, and '-' is everything else. DSSP derives these from the pattern of main-chain N–H···O=C hydrogen bonds, not from the sequence.

P-SEA three-state annotation labels each residue as helix, strand, or coil based purely on the geometry of the Cα trace. It serves as a fallback when the full backbone (and thus DSSP) is unavailable.

The φ/ψ torsion pair specifies the backbone conformation at each residue. φ rotates about the N–Cα bond, ψ about the Cα–C bond. Steric clashes forbid most of the (φ, ψ) plane — the allowed regions (α-helix basin, β-sheet basin, left-handed helix) are the Ramachandran-allowed regions.

— Global shape and packing —

The geometric summary reports three shape descriptors. Rg (radius of gyration) measures how spread out the Cα atoms are about their centre of mass; compact globular proteins have small Rg, elongated or unfolded ones large. Cα contacts (<8 Å, |i−j|>4) count long-range residue pairs in spatial proximity — high for tightly packed folds, near zero for rods or random coil. The bounding-box extents give the protein's footprint along x, y, z in Å.

Solvent-accessible surface area (SASA) is the area in Å² traced out by the centre of a 1.4 Å probe sphere (a water molecule) rolled over the protein's van der Waals surface (Shrake–Rupley / Lee–Richards construction). Buried residues have near-zero SASA; fully exposed residues can exceed 200 Å². The total SASA scales roughly with the number of surface residues.

The contact map is a binary N×N matrix image: pixel (i, j) is dark where Cα_i and Cα_j are within 8 Å and |i−j|>4. Because the |i−j|>4 filter removes local helical contacts, off-diagonal stripes parallel to the main diagonal indicate parallel β-sheets; stripes perpendicular to it indicate antiparallel β-sheets. The Ramachandran plot scatters every residue's (φ, ψ) pair against the sterically allowed regions. The PAE heatmap renders the predicted-aligned-error matrix.

— Structural neighborhood —

3Di is Foldseek's structural alphabet. Each residue is assigned one of twenty discrete states based on how its Cα sits relative to its spatial (not sequential) neighbors. Aligning 3Di strings finds structural homologs roughly as well as full 3D superposition, but orders of magnitude faster.

Nearest PDB neighbors are the top structural matches found by Foldseek when searching this structure against the entire Protein Data Bank. Each hit reports a TM-score (0 to 1; >0.5 almost always implies the same fold) and an E-value. These are *structural* homologs — they may share no detectable sequence similarity.

— Confidence and disorder —

For AlphaFold models, the B-factor field carries pLDDT — the model's own estimate of local accuracy on a 0–100 scale. Regions with pLDDT<50 should be treated as essentially unmodeled; they often correspond to intrinsically disordered segments.

Crystallographic B-factors measure how much each atom's electron density is smeared out, in Å². They rise in mobile loops and surface residues and fall in the buried interior. In AlphaFold models this column is repurposed to hold pLDDT instead.

Predicted aligned error is AlphaFold's pairwise confidence. Unlike pLDDT (per-residue), PAE is per-residue-pair and captures whether two parts of the structure are correctly placed relative to each other. Units are ångströms of expected positional error.